Protein AF-A0A7K1NSV0-F1 (afdb_monomer_lite)

Sequence (264 aa):
MTYPEEATAIIIGASQGYTHSTIGTLLMSVGLSVYDPGDQSADGRSINKEKRLTAAIKKAPSEAKEKALRKLTVKLCNDFAEIERPEWLDELIDELRSAGLSLHADAGEFKQYEWSAPETRYTWRLGPLGADEIPVTSQAGQLEDLLTKHNLAVAANHYAQAFDNFKAGNLEASNSQLRTALEETLLKLTSRATGWKATNQGGDAIDVLNGKKYFQDGEHNYFLGLWKISHGQGAHPGLTNEAEAEFRFHAITAAIYFLVHRLT

Foldseek 3Di:
DAQFPVLVVLLLVLCLVDDLVVLCVLCVVLVLNVQFCHQADPVRHGDDSSRRSVRSLVPDDRVSNRSSSQVSLQVSCQVPVFAHHDPSVVVSQVSCVVVQKHKDWDWDWDDPDPPDDTGITTRIHMDGNVPDPPPLVVLLVVLLVLCVVLVLNVLSVLSVQLSVCLVVVVLLSNLVSLLVSLQSLLQVLLCVQPVDHDPSDSLVSLVSCVVVVLDDPPRSVLSNVLNVLSVPPHSDPPRDDSVSSVVNSVSSSVVSVVSSVSRD

Structure (mmCIF, N/CA/C/O backbone):
data_AF-A0A7K1NSV0-F1
#
_entry.id   AF-A0A7K1NSV0-F1
#
loop_
_atom_site.group_PDB
_atom_site.id
_atom_site.type_symbol
_atom_site.label_atom_id
_atom_site.label_alt_id
_atom_site.label_comp_id
_atom_site.label_asym_id
_atom_site.label_entity_id
_atom_site.label_seq_id
_atom_site.pdbx_PDB_ins_code
_atom_site.Cartn_x
_atom_site.Cartn_y
_atom_site.Cartn_z
_atom_site.occupancy
_atom_site.B_iso_or_equiv
_atom_site.auth_seq_id
_atom_site.auth_comp_id
_atom_site.auth_asym_id
_atom_site.auth_atom_id
_atom_site.pdbx_PDB_model_num
ATOM 1 N N . MET A 1 1 ? 20.366 4.722 -2.086 1.00 56.22 1 MET A N 1
ATOM 2 C CA . MET A 1 1 ? 19.762 3.426 -1.712 1.00 56.22 1 MET A CA 1
ATOM 3 C C . MET A 1 1 ? 20.291 2.430 -2.713 1.00 56.22 1 MET A C 1
ATOM 5 O O . MET A 1 1 ? 19.959 2.567 -3.885 1.00 56.22 1 MET A O 1
ATOM 9 N N . THR A 1 2 ? 21.146 1.514 -2.274 1.00 73.81 2 THR A N 1
ATOM 10 C CA . THR A 1 2 ? 21.844 0.593 -3.173 1.00 73.81 2 THR A CA 1
ATOM 11 C C . THR A 1 2 ? 20.889 -0.480 -3.680 1.00 73.81 2 THR A C 1
ATOM 13 O O . THR A 1 2 ? 20.095 -1.015 -2.912 1.00 73.81 2 THR A O 1
ATOM 16 N N . TYR A 1 3 ? 20.954 -0.783 -4.974 1.00 83.94 3 TYR A N 1
ATOM 17 C CA . TYR A 1 3 ? 20.175 -1.864 -5.573 1.00 83.94 3 TYR A CA 1
ATOM 18 C C . TYR A 1 3 ? 20.663 -3.232 -5.038 1.00 83.94 3 TYR A C 1
ATOM 20 O O . TYR A 1 3 ? 21.883 -3.430 -5.010 1.00 83.94 3 TYR A O 1
ATOM 28 N N . PRO A 1 4 ? 19.775 -4.156 -4.619 1.00 89.00 4 PRO A N 1
ATOM 29 C CA . PRO A 1 4 ? 20.183 -5.416 -3.995 1.00 89.00 4 PRO A CA 1
ATOM 30 C C . PRO A 1 4 ? 21.009 -6.308 -4.936 1.00 89.00 4 PRO A C 1
ATOM 32 O O . PRO A 1 4 ? 20.764 -6.372 -6.148 1.00 89.00 4 PRO A O 1
ATOM 35 N N . GLU A 1 5 ? 22.022 -6.985 -4.385 1.00 91.19 5 GLU A N 1
ATOM 36 C CA . GLU A 1 5 ? 22.913 -7.859 -5.163 1.00 91.19 5 GLU A CA 1
ATOM 37 C C . GLU A 1 5 ? 22.183 -9.105 -5.675 1.00 91.19 5 GLU A C 1
ATOM 39 O O . GLU A 1 5 ? 22.324 -9.437 -6.852 1.00 91.19 5 GLU A O 1
ATOM 44 N N . GLU A 1 6 ? 21.329 -9.717 -4.852 1.00 92.81 6 GLU A N 1
ATOM 45 C CA . GLU A 1 6 ? 20.518 -10.876 -5.249 1.00 92.81 6 GLU A CA 1
ATOM 46 C C . GLU A 1 6 ? 19.520 -10.512 -6.357 1.00 92.81 6 GLU A C 1
ATOM 48 O O . GLU A 1 6 ? 19.488 -11.154 -7.408 1.00 92.81 6 GLU A O 1
ATOM 53 N N . ALA A 1 7 ? 18.823 -9.375 -6.236 1.00 92.94 7 ALA A N 1
ATOM 54 C CA . ALA A 1 7 ? 17.988 -8.859 -7.325 1.00 92.94 7 ALA A CA 1
ATOM 55 C C . ALA A 1 7 ? 18.784 -8.636 -8.624 1.00 92.94 7 ALA A C 1
ATOM 57 O O . ALA A 1 7 ? 18.275 -8.863 -9.722 1.00 92.94 7 ALA A O 1
ATOM 58 N N . THR A 1 8 ? 20.052 -8.222 -8.526 1.00 94.50 8 THR A N 1
ATOM 59 C CA . THR A 1 8 ? 20.927 -8.076 -9.698 1.00 94.50 8 THR A CA 1
ATOM 60 C C . THR A 1 8 ? 21.205 -9.427 -10.364 1.00 94.50 8 THR A C 1
ATOM 62 O O . THR A 1 8 ? 21.192 -9.506 -11.595 1.00 94.50 8 THR A O 1
ATOM 65 N N . ALA A 1 9 ? 21.435 -10.485 -9.584 1.00 94.38 9 ALA A N 1
ATOM 66 C CA . ALA A 1 9 ? 21.637 -11.835 -10.105 1.00 94.38 9 ALA A CA 1
ATOM 67 C C . ALA A 1 9 ? 20.376 -12.362 -10.810 1.00 94.38 9 ALA A C 1
ATOM 69 O O . ALA A 1 9 ? 20.468 -12.827 -11.950 1.00 94.38 9 ALA A O 1
ATOM 70 N N . ILE A 1 10 ? 19.201 -12.184 -10.196 1.00 94.88 10 ILE A N 1
ATOM 71 C CA . ILE A 1 10 ? 17.902 -12.572 -10.771 1.00 94.88 10 ILE A CA 1
ATOM 72 C C . ILE A 1 10 ? 17.666 -11.863 -12.110 1.00 94.88 10 ILE A C 1
ATOM 74 O O . ILE A 1 10 ? 17.337 -12.497 -13.112 1.00 94.88 10 ILE A O 1
ATOM 78 N N . ILE A 1 11 ? 17.924 -10.554 -12.172 1.00 94.19 11 ILE A N 1
ATOM 79 C CA . ILE A 1 11 ? 17.810 -9.741 -13.393 1.00 94.19 11 ILE A CA 1
ATOM 80 C C . ILE A 1 11 ? 18.716 -10.258 -14.519 1.00 94.19 11 ILE A C 1
ATOM 82 O O . ILE A 1 11 ? 18.304 -10.330 -15.683 1.00 94.19 11 ILE A O 1
ATOM 86 N N . ILE A 1 12 ? 19.961 -10.617 -14.200 1.00 93.75 12 ILE A N 1
ATOM 87 C CA . ILE A 1 12 ? 20.915 -11.161 -15.177 1.00 93.75 12 ILE A CA 1
ATOM 88 C C . ILE A 1 12 ? 20.461 -12.547 -15.664 1.00 93.75 12 ILE A C 1
ATOM 90 O O . ILE A 1 12 ? 20.562 -12.831 -16.863 1.00 93.75 12 ILE A O 1
ATOM 94 N N . GLY A 1 13 ? 19.926 -13.379 -14.766 1.00 92.94 13 GLY A N 1
ATOM 95 C CA . GLY A 1 13 ? 19.343 -14.681 -15.089 1.00 92.94 13 GLY A CA 1
ATOM 96 C C . GLY A 1 13 ? 18.121 -14.564 -16.003 1.00 92.94 13 GLY A C 1
ATOM 97 O O . GLY A 1 13 ? 18.101 -15.151 -17.084 1.00 92.94 13 GLY A O 1
ATOM 98 N N . ALA A 1 14 ? 17.150 -13.723 -15.644 1.00 92.31 14 ALA A N 1
ATOM 99 C CA . ALA A 1 14 ? 15.947 -13.469 -16.441 1.00 92.31 14 ALA A CA 1
ATOM 100 C C . ALA A 1 14 ? 16.278 -12.902 -17.836 1.00 92.31 14 ALA A C 1
ATOM 102 O O . ALA A 1 14 ? 15.638 -13.238 -18.833 1.00 92.31 14 ALA A O 1
ATOM 103 N N . SER A 1 15 ? 17.356 -12.116 -17.949 1.00 90.19 15 SER A N 1
ATOM 104 C CA . SER A 1 15 ? 17.836 -11.582 -19.231 1.00 90.19 15 SER A CA 1
ATOM 105 C C . SER A 1 15 ? 18.325 -12.658 -20.214 1.00 90.19 15 SER A C 1
ATOM 107 O O . SER A 1 15 ? 18.536 -12.355 -21.393 1.00 90.19 15 SER A O 1
ATOM 109 N N . GLN A 1 16 ? 18.483 -13.919 -19.790 1.00 85.88 16 GLN A N 1
ATOM 110 C CA . GLN A 1 16 ? 18.764 -15.022 -20.713 1.00 85.88 16 GLN A CA 1
ATOM 111 C C . GLN A 1 16 ? 17.627 -15.273 -21.710 1.00 85.88 16 GLN A C 1
ATOM 113 O O . GLN A 1 16 ? 17.908 -15.834 -22.769 1.00 85.88 16 GLN A O 1
ATOM 118 N N . GLY A 1 17 ? 16.399 -14.813 -21.449 1.00 84.94 17 GLY A N 1
ATOM 119 C CA . GLY A 1 17 ? 15.299 -14.886 -22.416 1.00 84.94 17 GLY A CA 1
ATOM 120 C C . GLY A 1 17 ? 15.543 -14.084 -23.704 1.00 84.94 17 GLY A C 1
ATOM 121 O O . GLY A 1 17 ? 14.948 -14.371 -24.739 1.00 84.94 17 GLY A O 1
ATOM 122 N N . TYR A 1 18 ? 16.463 -13.113 -23.692 1.00 89.12 18 TYR A N 1
ATOM 123 C CA . TYR A 1 18 ? 16.792 -12.307 -24.869 1.00 89.12 18 TYR A CA 1
ATOM 124 C C . TYR A 1 18 ? 17.766 -12.995 -25.834 1.00 89.12 18 TYR A C 1
ATOM 126 O O . TYR A 1 18 ? 18.601 -13.824 -25.461 1.00 89.12 18 TYR A O 1
ATOM 134 N N . THR A 1 19 ? 17.736 -12.581 -27.102 1.00 87.31 19 THR A N 1
ATOM 135 C CA . THR A 1 19 ? 18.741 -12.988 -28.095 1.00 87.31 19 THR A CA 1
ATOM 136 C C . THR A 1 19 ? 20.048 -12.197 -27.934 1.00 87.31 19 THR A C 1
ATOM 138 O O . THR A 1 19 ? 20.069 -11.122 -27.335 1.00 87.31 19 THR A O 1
ATOM 141 N N . HIS A 1 20 ? 21.156 -12.697 -28.497 1.00 80.19 20 HIS A N 1
ATOM 142 C CA . HIS A 1 20 ? 22.456 -12.008 -28.449 1.00 80.19 20 HIS A CA 1
ATOM 143 C C . HIS A 1 20 ? 22.433 -10.608 -29.084 1.00 80.19 20 HIS A C 1
ATOM 145 O O . HIS A 1 20 ? 23.081 -9.696 -28.564 1.00 80.19 20 HIS A O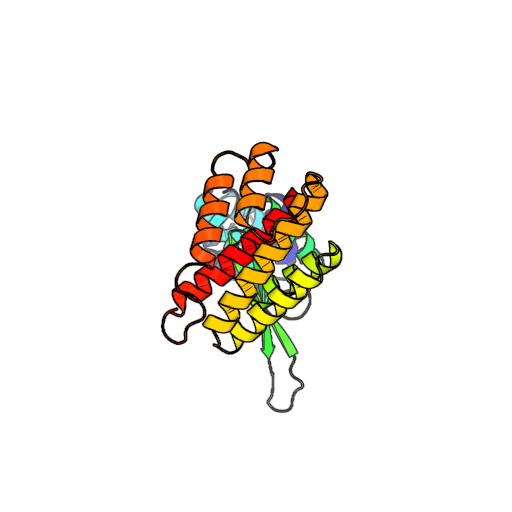 1
ATOM 151 N N . SER A 1 21 ? 21.681 -10.423 -30.173 1.00 79.75 21 SER A N 1
ATOM 152 C CA . SER A 1 21 ? 21.509 -9.115 -30.814 1.00 79.75 21 SER A CA 1
ATOM 153 C C . SER A 1 21 ? 20.673 -8.172 -29.944 1.00 79.75 21 SER A C 1
ATOM 155 O O . SER A 1 21 ? 21.003 -6.992 -29.833 1.00 79.75 21 SER A O 1
ATOM 157 N N . THR A 1 22 ? 19.663 -8.693 -29.238 1.00 88.44 22 THR A N 1
ATOM 158 C CA . THR A 1 22 ? 18.812 -7.902 -28.337 1.00 88.44 22 THR A CA 1
ATOM 159 C C . THR A 1 22 ? 19.565 -7.386 -27.106 1.00 88.44 22 THR A C 1
ATOM 161 O O . THR A 1 22 ? 19.247 -6.299 -26.632 1.00 88.44 22 THR A O 1
ATOM 164 N N . ILE A 1 23 ? 20.594 -8.090 -26.610 1.00 90.44 23 ILE A N 1
ATOM 165 C CA . ILE A 1 23 ? 21.380 -7.633 -25.443 1.00 90.44 23 ILE A CA 1
ATOM 166 C C . ILE A 1 23 ? 22.050 -6.275 -25.686 1.00 90.44 23 ILE A C 1
ATOM 168 O O . ILE A 1 23 ? 22.064 -5.438 -24.787 1.00 90.44 23 ILE A O 1
ATOM 172 N N . GLY A 1 24 ? 22.569 -6.018 -26.890 1.00 88.50 24 GLY A N 1
ATOM 173 C CA . GLY A 1 24 ? 23.173 -4.717 -27.203 1.00 88.50 24 GLY A CA 1
ATOM 174 C C . GLY A 1 24 ? 22.147 -3.582 -27.134 1.00 88.50 24 GLY A C 1
ATOM 175 O O . GLY A 1 24 ? 22.370 -2.566 -26.473 1.00 88.50 24 GLY A O 1
ATOM 176 N N . THR A 1 25 ? 20.977 -3.786 -27.744 1.00 90.81 25 THR A N 1
ATOM 177 C CA . THR A 1 25 ? 19.854 -2.837 -27.684 1.00 90.81 25 THR A CA 1
ATOM 178 C C . THR A 1 25 ? 19.344 -2.648 -26.256 1.00 90.81 25 THR A C 1
ATOM 180 O O . THR A 1 25 ? 19.039 -1.528 -25.848 1.00 90.81 25 THR A O 1
ATOM 183 N N . LEU A 1 26 ? 19.301 -3.726 -25.470 1.00 92.50 26 LEU A N 1
ATOM 184 C CA . LEU A 1 26 ? 18.915 -3.698 -24.066 1.00 92.50 26 LEU A CA 1
ATOM 185 C C . LEU A 1 26 ? 19.865 -2.809 -23.261 1.00 92.50 26 LEU A C 1
ATOM 187 O O . LEU A 1 26 ? 19.404 -1.856 -22.632 1.00 92.50 26 LEU A O 1
ATOM 191 N N . LEU A 1 27 ? 21.179 -3.050 -23.355 1.00 92.69 27 LEU A N 1
ATOM 192 C CA . LEU A 1 27 ? 22.206 -2.242 -22.692 1.00 92.69 27 LEU A CA 1
ATOM 193 C C . LEU A 1 27 ? 22.125 -0.772 -23.118 1.00 92.69 27 LEU A C 1
ATOM 195 O O . LEU A 1 27 ? 22.220 0.115 -22.272 1.00 92.69 27 LEU A O 1
ATOM 199 N N . MET A 1 28 ? 21.869 -0.494 -24.397 1.00 92.19 28 MET A N 1
ATOM 200 C CA . MET A 1 28 ? 21.652 0.871 -24.881 1.00 92.19 28 MET A CA 1
ATOM 201 C C . MET A 1 28 ? 20.429 1.533 -24.233 1.00 92.19 28 MET A C 1
ATOM 203 O O . MET A 1 28 ? 20.538 2.649 -23.727 1.00 92.19 28 MET A O 1
ATOM 207 N N . SER A 1 29 ? 19.286 0.843 -24.180 1.00 90.44 29 SER A N 1
ATOM 208 C CA . SER A 1 29 ? 18.037 1.383 -23.619 1.00 90.44 29 SER A CA 1
ATOM 209 C C . SER A 1 29 ? 18.140 1.732 -22.126 1.00 90.44 29 SER A C 1
ATOM 211 O O . SER A 1 29 ? 17.535 2.701 -21.649 1.00 90.44 29 SER A O 1
ATOM 213 N N . VAL A 1 30 ? 18.971 0.991 -21.386 1.00 92.38 30 VAL A N 1
ATOM 214 C CA . VAL A 1 30 ? 19.204 1.221 -19.954 1.00 92.38 30 VAL A CA 1
ATOM 215 C C . VAL A 1 30 ? 20.372 2.173 -19.672 1.00 92.38 30 VAL A C 1
ATOM 217 O O . VAL A 1 30 ? 20.574 2.549 -18.521 1.00 92.38 30 VAL A O 1
ATOM 220 N N . GLY A 1 31 ? 21.088 2.638 -20.704 1.00 91.81 31 GLY A N 1
ATOM 221 C CA . GLY A 1 31 ? 22.198 3.589 -20.576 1.00 91.81 31 GLY A CA 1
ATOM 222 C C . GLY A 1 31 ? 23.556 2.955 -20.256 1.00 91.81 31 GLY A C 1
ATOM 223 O O . GLY A 1 31 ? 24.438 3.637 -19.745 1.00 91.81 31 GLY A O 1
ATOM 224 N N . LEU A 1 32 ? 23.731 1.664 -20.547 1.00 93.81 32 LEU A N 1
ATOM 225 C CA . LEU A 1 32 ? 24.970 0.909 -20.338 1.00 93.81 32 LEU A CA 1
ATOM 226 C C . LEU A 1 32 ? 25.768 0.639 -21.623 1.00 93.81 32 LEU A C 1
ATOM 228 O O . LEU A 1 32 ? 26.767 -0.074 -21.565 1.00 93.81 32 LEU A O 1
ATOM 232 N N . SER A 1 33 ? 25.383 1.207 -22.771 1.00 91.38 33 SER A N 1
ATOM 233 C CA . SER A 1 33 ? 26.075 0.976 -24.055 1.00 91.38 33 SER A CA 1
ATOM 234 C C . SER A 1 33 ? 27.572 1.294 -24.009 1.00 91.38 33 SER A C 1
ATOM 236 O O . SER A 1 33 ? 28.365 0.571 -24.596 1.00 91.38 33 SER A O 1
ATOM 238 N N . VAL A 1 34 ? 27.977 2.333 -23.273 1.00 92.94 34 VAL A N 1
ATOM 239 C CA . VAL A 1 34 ? 29.388 2.749 -23.146 1.00 92.94 34 VAL A CA 1
ATOM 240 C C . VAL A 1 34 ? 30.235 1.743 -22.350 1.00 92.94 34 VAL A C 1
ATOM 242 O O . VAL A 1 34 ? 31.460 1.756 -22.434 1.00 92.94 34 VAL A O 1
ATOM 245 N N . TYR A 1 35 ? 29.586 0.872 -21.572 1.00 93.06 35 TYR A N 1
ATOM 246 C CA . TYR A 1 35 ? 30.227 -0.151 -20.740 1.00 93.06 35 TYR A CA 1
ATOM 247 C C . TYR A 1 35 ? 30.114 -1.559 -21.338 1.00 93.06 35 TYR A C 1
ATOM 249 O O . TYR A 1 35 ? 30.671 -2.509 -20.782 1.00 93.06 35 TYR A O 1
ATOM 257 N N . ASP A 1 36 ? 29.401 -1.698 -22.456 1.00 91.25 36 ASP A N 1
ATOM 258 C CA . ASP A 1 36 ? 29.205 -2.959 -23.155 1.00 91.25 36 ASP A CA 1
ATOM 259 C C . ASP A 1 36 ? 30.545 -3.481 -23.708 1.00 91.25 36 ASP A C 1
ATOM 261 O O . ASP A 1 36 ? 31.179 -2.801 -24.516 1.00 91.25 36 ASP A O 1
ATOM 265 N N . PRO A 1 37 ? 31.018 -4.673 -23.293 1.00 88.31 37 PRO A N 1
ATOM 266 C CA . PRO A 1 37 ? 32.253 -5.245 -23.825 1.00 88.31 37 PRO A CA 1
ATOM 267 C C . PRO A 1 37 ? 32.117 -5.759 -25.268 1.00 88.31 37 PRO A C 1
ATOM 269 O O . PRO A 1 37 ? 33.120 -6.187 -25.831 1.00 88.31 37 PRO A O 1
ATOM 272 N N . GLY A 1 38 ? 30.911 -5.749 -25.846 1.00 86.62 38 GLY A N 1
ATOM 273 C CA . GLY A 1 38 ? 30.623 -6.358 -27.140 1.00 86.62 38 GLY A CA 1
ATOM 274 C C . GLY A 1 38 ? 30.326 -7.855 -27.037 1.00 86.62 38 GLY A C 1
ATOM 275 O O . GLY A 1 38 ? 30.231 -8.435 -25.952 1.00 86.62 38 GLY A O 1
ATOM 276 N N . ASP A 1 39 ? 30.130 -8.489 -28.189 1.00 83.38 39 ASP A N 1
ATOM 277 C CA . ASP A 1 39 ? 29.836 -9.920 -28.321 1.00 83.38 39 ASP A CA 1
ATOM 278 C C . ASP A 1 39 ? 31.093 -10.792 -28.492 1.00 83.38 39 ASP A C 1
ATOM 280 O O . ASP A 1 39 ? 30.989 -12.022 -28.474 1.00 83.38 39 ASP A O 1
ATOM 284 N N . GLN A 1 40 ? 32.275 -10.175 -28.589 1.00 84.00 40 GLN A N 1
ATOM 285 C CA . GLN A 1 40 ? 33.574 -10.838 -28.703 1.00 84.00 40 GLN A CA 1
ATOM 286 C C . GLN A 1 40 ? 34.568 -10.322 -27.654 1.00 84.00 40 GLN A C 1
ATOM 288 O O . GLN A 1 40 ? 34.583 -9.144 -27.305 1.00 84.00 40 GLN A O 1
ATOM 293 N N . SER A 1 41 ? 35.414 -11.215 -27.141 1.00 78.62 41 SER A N 1
ATOM 294 C CA . SER A 1 41 ? 36.536 -10.869 -26.268 1.00 78.62 41 SER A CA 1
ATOM 295 C C . SER A 1 41 ? 37.707 -10.286 -27.064 1.00 78.62 41 SER A C 1
ATOM 297 O O . SER A 1 41 ? 37.753 -10.389 -28.287 1.00 78.62 41 SER A O 1
ATOM 299 N N . ALA A 1 42 ? 38.705 -9.742 -26.358 1.00 75.38 42 ALA A N 1
ATOM 300 C CA . ALA A 1 42 ? 39.955 -9.270 -26.968 1.00 75.38 42 ALA A CA 1
ATOM 301 C C . ALA A 1 42 ? 40.689 -10.361 -27.781 1.00 75.38 42 ALA A C 1
ATOM 303 O O . ALA A 1 42 ? 41.394 -10.043 -28.732 1.00 75.38 42 ALA A O 1
ATOM 304 N N . ASP A 1 43 ? 40.462 -11.637 -27.449 1.00 80.00 43 ASP A N 1
ATOM 305 C CA . ASP A 1 43 ? 41.021 -12.804 -28.145 1.00 80.00 43 ASP A CA 1
ATOM 306 C C . ASP A 1 43 ? 40.102 -13.338 -29.268 1.00 80.00 43 ASP A C 1
ATOM 308 O O . ASP A 1 43 ? 40.303 -14.448 -29.761 1.00 80.00 43 ASP A O 1
ATOM 312 N N . GLY A 1 44 ? 39.037 -12.610 -29.626 1.00 78.00 44 GLY A N 1
ATOM 313 C CA . GLY A 1 44 ? 38.079 -12.990 -30.673 1.00 78.00 44 GLY A CA 1
ATOM 314 C C . GLY A 1 44 ? 37.093 -14.102 -30.287 1.00 78.00 44 GLY A C 1
ATOM 315 O O . GLY A 1 44 ? 36.398 -14.637 -31.149 1.00 78.00 44 GLY A O 1
ATOM 316 N N . ARG A 1 45 ? 37.008 -14.485 -29.003 1.00 83.94 45 ARG A N 1
ATOM 317 C CA . ARG A 1 45 ? 36.060 -15.514 -28.534 1.00 83.94 45 ARG A CA 1
ATOM 318 C C . ARG A 1 45 ? 34.702 -14.896 -28.224 1.00 83.94 45 ARG A C 1
ATOM 320 O O . ARG A 1 45 ? 34.642 -13.845 -27.595 1.00 83.94 45 ARG A O 1
ATOM 327 N N . SER A 1 46 ? 33.614 -15.574 -28.586 1.00 83.81 46 SER A N 1
ATOM 328 C CA . SER A 1 46 ? 32.264 -15.092 -28.272 1.00 83.81 46 SER A CA 1
ATOM 329 C C . SER A 1 46 ? 32.027 -15.005 -26.757 1.00 83.81 46 SER A C 1
ATOM 331 O O . SER A 1 46 ? 32.339 -15.935 -26.008 1.00 83.81 46 SER A O 1
ATOM 333 N N . ILE A 1 47 ? 31.472 -13.879 -26.305 1.00 86.25 47 ILE A N 1
ATOM 334 C CA . ILE A 1 47 ? 31.062 -13.655 -24.917 1.00 86.25 47 ILE A CA 1
ATOM 335 C C . ILE A 1 47 ? 29.586 -14.038 -24.783 1.00 86.25 47 ILE A C 1
ATOM 337 O O . ILE A 1 47 ? 28.730 -13.549 -25.522 1.00 86.25 47 ILE A O 1
ATOM 341 N N . ASN A 1 48 ? 29.264 -14.903 -23.815 1.00 89.19 48 ASN A N 1
ATOM 342 C CA . ASN A 1 48 ? 27.870 -15.254 -23.545 1.00 89.19 48 ASN A CA 1
ATOM 343 C C . ASN A 1 48 ? 27.086 -14.049 -22.974 1.00 89.19 48 ASN A C 1
ATOM 345 O O . ASN A 1 48 ? 27.659 -13.110 -22.414 1.00 89.19 48 ASN A O 1
ATOM 349 N N . LYS A 1 49 ? 25.756 -14.073 -23.111 1.00 89.62 49 LYS A N 1
ATOM 350 C CA . LYS A 1 49 ? 24.875 -12.961 -22.706 1.00 89.62 49 LYS A CA 1
ATOM 351 C C . LYS A 1 49 ? 25.065 -12.555 -21.243 1.00 89.62 49 LYS A C 1
ATOM 353 O O . LYS A 1 49 ? 25.154 -11.369 -20.939 1.00 89.62 49 LYS A O 1
ATOM 358 N N . GLU A 1 50 ? 25.189 -13.547 -20.363 1.00 90.38 50 GLU A N 1
ATOM 359 C CA . GLU A 1 50 ? 25.371 -13.358 -18.920 1.00 90.38 50 GLU A CA 1
ATOM 360 C C . GLU A 1 50 ? 26.648 -12.577 -18.597 1.00 90.38 50 GLU A C 1
ATOM 362 O O . GLU A 1 50 ? 26.614 -11.573 -17.883 1.00 90.38 50 GLU A O 1
ATOM 367 N N . LYS A 1 51 ? 27.779 -12.997 -19.177 1.00 90.19 51 LYS A N 1
ATOM 368 C CA . LYS A 1 51 ? 29.081 -12.355 -18.985 1.00 90.19 51 LYS A CA 1
ATOM 369 C C . LYS A 1 51 ? 29.087 -10.948 -19.560 1.00 90.19 51 LYS A C 1
ATOM 371 O O . LYS A 1 51 ? 29.672 -10.061 -18.944 1.00 90.19 51 LYS A O 1
ATOM 376 N N . ARG A 1 52 ? 28.425 -10.729 -20.700 1.00 91.38 52 ARG A N 1
ATOM 377 C CA . ARG A 1 52 ? 28.300 -9.405 -21.326 1.00 91.38 52 ARG A CA 1
ATOM 378 C C . ARG A 1 52 ? 27.541 -8.427 -20.421 1.00 91.38 52 ARG A C 1
ATOM 380 O O . ARG A 1 52 ? 28.068 -7.359 -20.118 1.00 91.38 52 ARG A O 1
ATOM 387 N N . LEU A 1 53 ? 26.365 -8.823 -19.925 1.00 92.12 53 LEU A N 1
ATOM 388 C CA . LEU A 1 53 ? 25.563 -8.039 -18.973 1.00 92.12 53 LEU A CA 1
ATOM 389 C C . LEU A 1 53 ? 26.309 -7.793 -17.660 1.00 92.12 53 LEU A C 1
ATOM 391 O O . LEU A 1 53 ? 26.430 -6.651 -17.222 1.00 92.12 53 LEU A O 1
ATOM 395 N N . THR A 1 54 ? 26.875 -8.848 -17.072 1.00 93.75 54 THR A N 1
ATOM 396 C CA . THR A 1 54 ? 27.653 -8.763 -15.829 1.00 93.75 54 THR A CA 1
ATOM 397 C C . THR A 1 54 ? 28.821 -7.792 -15.968 1.00 93.75 54 THR A C 1
ATOM 399 O O . THR A 1 54 ? 29.045 -6.960 -15.091 1.00 93.75 54 THR A O 1
ATOM 402 N N . ALA A 1 55 ? 29.568 -7.867 -17.072 1.00 93.00 55 ALA A N 1
ATOM 403 C CA . ALA A 1 55 ? 30.698 -6.982 -17.320 1.00 93.00 55 ALA A CA 1
ATOM 404 C C . ALA A 1 55 ? 30.259 -5.521 -17.489 1.00 93.00 55 ALA A C 1
ATOM 406 O O . ALA A 1 55 ? 30.896 -4.641 -16.910 1.00 93.00 55 ALA A O 1
ATOM 407 N N . ALA A 1 56 ? 29.172 -5.263 -18.222 1.00 93.69 56 ALA A N 1
ATOM 408 C CA . ALA A 1 56 ? 28.640 -3.913 -18.397 1.00 93.69 56 ALA A CA 1
ATOM 409 C C . ALA A 1 56 ? 28.169 -3.304 -17.064 1.00 93.69 56 ALA A C 1
ATOM 411 O O . ALA A 1 56 ? 28.534 -2.177 -16.736 1.00 93.69 56 ALA A O 1
ATOM 412 N N . ILE A 1 57 ? 27.437 -4.075 -16.251 1.00 93.88 57 ILE A N 1
ATOM 413 C CA . ILE A 1 57 ? 26.951 -3.654 -14.927 1.00 93.88 57 ILE A CA 1
ATOM 414 C C . ILE A 1 57 ? 28.118 -3.409 -13.958 1.00 93.88 57 ILE A C 1
ATOM 416 O O . ILE A 1 57 ? 28.099 -2.429 -13.217 1.00 93.88 57 ILE A O 1
ATOM 420 N N . LYS A 1 58 ? 29.146 -4.271 -13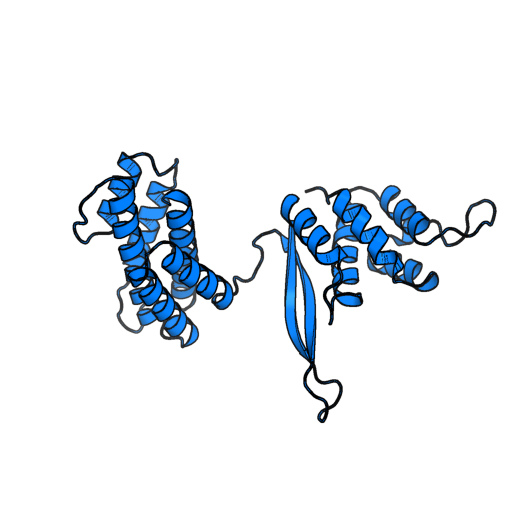.962 1.00 93.75 58 LYS A N 1
ATOM 421 C CA . LYS A 1 58 ? 30.324 -4.129 -13.084 1.00 93.75 58 LYS A CA 1
ATOM 422 C C . LYS A 1 58 ? 31.212 -2.940 -13.449 1.00 93.75 58 LYS A C 1
ATOM 424 O O . LYS A 1 58 ? 31.810 -2.351 -12.556 1.00 93.75 58 LYS A O 1
ATOM 429 N N . LYS A 1 59 ? 31.332 -2.608 -14.738 1.00 94.50 59 LYS A N 1
ATOM 430 C CA . LYS A 1 59 ? 32.138 -1.470 -15.214 1.00 94.50 59 LYS A CA 1
ATOM 431 C C . LYS A 1 59 ? 31.451 -0.118 -15.004 1.00 94.50 59 LYS A C 1
ATOM 433 O O . LYS A 1 59 ? 32.134 0.903 -14.997 1.00 94.50 59 LYS A O 1
ATOM 438 N N . ALA A 1 60 ? 30.127 -0.102 -14.870 1.00 93.69 60 ALA A N 1
ATOM 439 C CA . ALA A 1 60 ? 29.369 1.127 -14.699 1.00 93.69 60 ALA A CA 1
ATOM 440 C C . ALA A 1 60 ? 29.614 1.768 -13.315 1.00 93.69 60 ALA A C 1
ATOM 442 O O . ALA A 1 60 ? 29.679 1.058 -12.309 1.00 93.69 60 ALA A O 1
ATOM 443 N N . PRO A 1 61 ? 29.707 3.109 -13.228 1.00 94.12 61 PRO A N 1
ATOM 444 C CA . PRO A 1 61 ? 29.762 3.815 -11.951 1.00 94.12 61 PRO A CA 1
ATOM 445 C C . PRO A 1 61 ? 28.454 3.625 -11.174 1.00 94.12 61 PRO A C 1
ATOM 447 O O . PRO A 1 61 ? 27.404 3.400 -11.775 1.00 94.12 61 PRO A O 1
ATOM 450 N N . SER A 1 62 ? 28.504 3.757 -9.843 1.00 89.06 62 SER A N 1
ATOM 451 C CA . SER A 1 62 ? 27.388 3.408 -8.943 1.00 89.06 62 SER A CA 1
ATOM 452 C C . SER A 1 62 ? 26.041 4.014 -9.357 1.00 89.06 62 SER A C 1
ATOM 454 O O . SER A 1 62 ? 25.044 3.302 -9.419 1.00 89.06 62 SER A O 1
ATOM 456 N N . GLU A 1 63 ? 26.007 5.303 -9.701 1.00 88.31 63 GLU A N 1
ATOM 457 C CA . GLU A 1 63 ? 24.771 5.988 -10.103 1.00 88.31 63 GLU A CA 1
ATOM 458 C C . GLU A 1 63 ? 24.203 5.441 -11.425 1.00 88.31 63 GLU A C 1
ATOM 460 O O . GLU A 1 63 ? 23.010 5.147 -11.534 1.00 88.31 63 GLU A O 1
ATOM 465 N N . ALA A 1 64 ? 25.064 5.244 -12.430 1.00 88.31 64 ALA A N 1
ATOM 466 C CA . ALA A 1 64 ? 24.660 4.674 -13.713 1.00 88.31 64 ALA A CA 1
ATOM 467 C C . ALA A 1 64 ? 24.210 3.216 -13.558 1.00 88.31 64 ALA A C 1
ATOM 469 O O . ALA A 1 64 ? 23.215 2.815 -14.162 1.00 88.31 64 ALA A O 1
ATOM 470 N N . LYS A 1 65 ? 24.902 2.447 -12.709 1.00 91.88 65 LYS A N 1
ATOM 471 C CA . LYS A 1 65 ? 24.557 1.069 -12.354 1.00 91.88 65 LYS A CA 1
ATOM 472 C C . LYS A 1 65 ? 23.162 0.997 -11.733 1.00 91.88 65 LYS A C 1
ATOM 474 O O . LYS A 1 65 ? 22.328 0.241 -12.223 1.00 91.88 65 LYS A O 1
ATOM 479 N N . GLU A 1 66 ? 22.876 1.796 -10.706 1.00 88.50 66 GLU A N 1
ATOM 480 C CA . GLU A 1 66 ? 21.560 1.804 -10.049 1.00 88.50 66 GLU A CA 1
ATOM 481 C C . GLU A 1 66 ? 20.436 2.185 -11.017 1.00 88.50 66 GLU A C 1
ATOM 483 O O . GLU A 1 66 ? 19.405 1.510 -11.086 1.00 88.50 66 GLU A O 1
ATOM 488 N N . LYS A 1 67 ? 20.637 3.246 -11.807 1.00 89.19 67 LYS A N 1
ATOM 489 C CA . LYS A 1 67 ? 19.657 3.694 -12.802 1.00 89.19 67 LYS A CA 1
ATOM 490 C C . LYS A 1 67 ? 19.397 2.623 -13.861 1.00 89.19 67 LYS A C 1
ATOM 492 O O . LYS A 1 67 ? 18.246 2.413 -14.249 1.00 89.19 67 LYS A O 1
ATOM 497 N N . ALA A 1 68 ? 20.448 1.949 -14.320 1.00 92.44 68 ALA A N 1
ATOM 498 C CA . ALA A 1 68 ? 20.337 0.887 -15.305 1.00 92.44 68 ALA A CA 1
ATOM 499 C C . ALA A 1 68 ? 19.598 -0.334 -14.751 1.00 92.44 68 ALA A C 1
ATOM 501 O O . ALA A 1 68 ? 18.702 -0.834 -15.423 1.00 92.44 68 ALA A O 1
ATOM 502 N N . LEU A 1 69 ? 19.909 -0.769 -13.525 1.00 94.44 69 LEU A N 1
ATOM 503 C CA . LEU A 1 69 ? 19.240 -1.906 -12.885 1.00 94.44 69 LE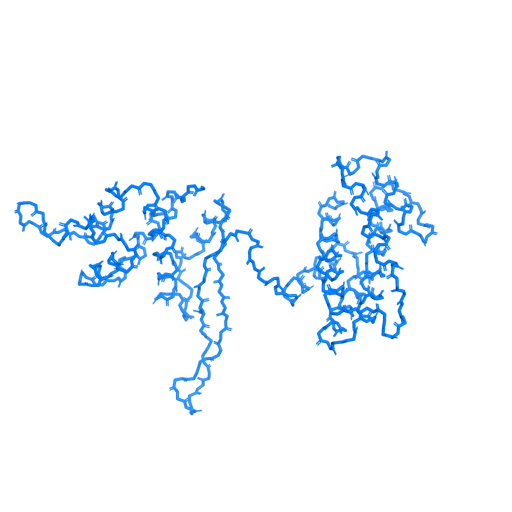U A CA 1
ATOM 504 C C . LEU A 1 69 ? 17.740 -1.658 -12.732 1.00 94.44 69 LEU A C 1
ATOM 506 O O . LEU A 1 69 ? 16.946 -2.501 -13.139 1.00 94.44 69 LEU A O 1
ATOM 510 N N . ARG A 1 70 ? 17.330 -0.468 -12.274 1.00 92.44 70 ARG A N 1
ATOM 511 C CA . ARG A 1 70 ? 15.908 -0.085 -12.183 1.00 92.44 70 ARG A CA 1
ATOM 512 C C . ARG A 1 70 ? 15.192 -0.176 -13.531 1.00 92.44 70 ARG A C 1
ATOM 514 O O . ARG A 1 70 ? 14.125 -0.775 -13.624 1.00 92.44 70 ARG A O 1
ATOM 521 N N . LYS A 1 71 ? 15.791 0.381 -14.588 1.00 92.69 71 LYS A N 1
ATOM 522 C CA . LYS A 1 71 ? 15.227 0.307 -15.945 1.00 92.69 71 LYS A CA 1
ATOM 523 C C . LYS A 1 71 ? 15.165 -1.127 -16.465 1.00 92.69 71 LYS A C 1
ATOM 525 O O . LYS A 1 71 ? 14.180 -1.505 -17.088 1.00 92.69 71 LYS A O 1
ATOM 530 N N . LEU A 1 72 ? 16.207 -1.912 -16.203 1.00 94.38 72 LEU A N 1
ATOM 531 C CA . LEU A 1 72 ? 16.301 -3.301 -16.634 1.00 94.38 72 LEU A CA 1
ATOM 532 C C . LEU A 1 72 ? 15.239 -4.169 -15.951 1.00 94.38 72 LEU A C 1
ATOM 534 O O . LEU A 1 72 ? 14.606 -4.974 -16.618 1.00 94.38 72 LEU A O 1
ATOM 538 N N . THR A 1 73 ? 14.986 -3.927 -14.664 1.00 95.19 73 THR A N 1
ATOM 539 C CA . THR A 1 73 ? 13.908 -4.557 -13.878 1.00 95.19 73 THR A CA 1
ATOM 540 C C . THR A 1 73 ? 12.559 -4.372 -14.556 1.00 95.19 73 THR A C 1
ATOM 542 O O . THR A 1 73 ? 11.891 -5.339 -14.905 1.00 95.19 73 THR A O 1
ATOM 545 N N . VAL A 1 74 ? 12.187 -3.109 -14.791 1.00 94.50 74 VAL A N 1
ATOM 546 C CA . VAL A 1 74 ? 10.904 -2.738 -15.394 1.00 94.50 74 VAL A CA 1
ATOM 547 C C . VAL A 1 74 ? 10.785 -3.327 -16.792 1.00 94.50 74 VAL A C 1
ATOM 549 O O . VAL A 1 74 ? 9.745 -3.872 -17.146 1.00 94.50 74 VAL A O 1
ATOM 552 N N . LYS A 1 75 ? 11.858 -3.255 -17.584 1.00 94.38 75 LYS A N 1
ATOM 553 C CA . LYS A 1 75 ? 11.865 -3.810 -18.933 1.00 94.38 75 LYS A CA 1
ATOM 554 C C . LYS A 1 75 ? 11.703 -5.331 -18.936 1.00 94.38 75 LYS A C 1
ATOM 556 O O . LYS A 1 75 ? 10.913 -5.838 -19.712 1.00 94.38 75 LYS A O 1
ATOM 561 N N . LEU A 1 76 ? 12.406 -6.055 -18.068 1.00 94.94 76 LEU A N 1
ATOM 562 C CA . LEU A 1 76 ? 12.267 -7.509 -17.955 1.00 94.94 76 LEU A CA 1
ATOM 563 C C . LEU A 1 76 ? 10.852 -7.925 -17.568 1.00 94.94 76 LEU A C 1
ATOM 565 O O . LEU A 1 76 ? 10.307 -8.840 -18.173 1.00 94.94 76 LEU A O 1
ATOM 569 N N . CYS A 1 77 ? 10.251 -7.245 -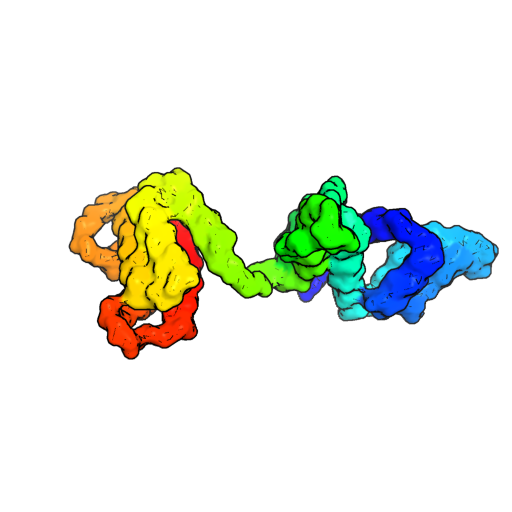16.593 1.00 94.81 77 CYS A N 1
ATOM 570 C CA . CYS A 1 77 ? 8.898 -7.571 -16.156 1.00 94.81 77 CYS A CA 1
ATOM 571 C C . CYS A 1 77 ? 7.871 -7.270 -17.256 1.00 94.81 77 CYS A C 1
ATOM 573 O O . CYS A 1 77 ? 6.993 -8.084 -17.502 1.00 94.81 77 CYS A O 1
ATOM 575 N N . ASN A 1 78 ? 8.015 -6.161 -17.984 1.00 94.19 78 ASN A N 1
ATOM 576 C CA . ASN A 1 78 ? 7.132 -5.865 -19.116 1.00 94.19 78 ASN A CA 1
ATOM 577 C C . ASN A 1 78 ? 7.351 -6.788 -20.323 1.00 94.19 78 ASN A C 1
ATOM 579 O O . ASN A 1 78 ? 6.405 -7.045 -21.050 1.00 94.19 78 ASN A O 1
ATOM 583 N N . ASP A 1 79 ? 8.563 -7.298 -20.546 1.00 93.25 79 ASP A N 1
ATOM 584 C CA . ASP A 1 79 ? 8.842 -8.170 -21.693 1.00 93.25 79 ASP A CA 1
ATOM 585 C C . ASP A 1 79 ? 8.500 -9.651 -21.403 1.00 93.25 79 ASP A C 1
ATOM 587 O O . ASP A 1 79 ? 8.176 -10.392 -22.329 1.00 93.25 79 ASP A O 1
ATOM 591 N N . PHE A 1 80 ? 8.575 -10.103 -20.142 1.00 94.19 80 PHE A N 1
ATOM 592 C CA . PHE A 1 80 ? 8.423 -11.523 -19.775 1.00 94.19 80 PHE A CA 1
ATOM 593 C C . PHE A 1 80 ? 7.300 -11.825 -18.778 1.00 94.19 80 PHE A C 1
ATOM 595 O O . PHE A 1 80 ? 6.944 -12.990 -18.637 1.00 94.19 80 PHE A O 1
ATOM 602 N N . ALA A 1 81 ? 6.757 -10.819 -18.091 1.00 93.56 81 ALA A N 1
ATOM 603 C CA . ALA A 1 81 ? 5.687 -10.972 -17.103 1.00 93.56 81 ALA A CA 1
ATOM 604 C C . ALA A 1 81 ? 4.406 -10.196 -17.477 1.00 93.56 81 ALA A C 1
ATOM 606 O O . ALA A 1 81 ? 3.593 -9.881 -16.609 1.00 93.56 81 ALA A O 1
ATOM 607 N N . GLU A 1 82 ? 4.229 -9.852 -18.760 1.00 93.12 82 GLU A N 1
ATOM 608 C CA . GLU A 1 82 ? 3.046 -9.129 -19.262 1.00 93.12 82 GLU A CA 1
ATOM 609 C C . GLU A 1 82 ? 1.771 -9.977 -19.173 1.00 93.12 82 GLU A C 1
ATOM 611 O O . GLU A 1 82 ? 0.702 -9.445 -18.901 1.00 93.12 82 GLU A O 1
ATOM 616 N N . ILE A 1 83 ? 1.868 -11.287 -19.407 1.00 89.19 83 ILE A N 1
ATOM 617 C CA . ILE A 1 83 ? 0.704 -12.185 -19.517 1.00 89.19 83 ILE A CA 1
ATOM 618 C C . ILE A 1 83 ? 0.747 -13.261 -18.434 1.00 89.19 83 ILE A C 1
ATOM 620 O O . ILE A 1 83 ? -0.231 -13.489 -17.728 1.00 89.19 83 ILE A O 1
ATOM 624 N N . GLU A 1 84 ? 1.895 -13.917 -18.293 1.00 89.50 84 GLU A N 1
ATOM 625 C CA . GLU A 1 84 ? 2.117 -14.990 -17.330 1.00 89.50 84 GLU A CA 1
ATOM 626 C C . GLU A 1 84 ? 3.131 -14.543 -16.281 1.00 89.50 84 GLU A C 1
ATOM 628 O O . GLU A 1 84 ? 4.014 -13.746 -16.577 1.00 89.50 84 GLU A O 1
ATOM 633 N N . ARG A 1 85 ? 3.007 -15.049 -15.053 1.00 89.75 85 ARG A N 1
ATOM 634 C CA . ARG A 1 85 ? 3.911 -14.731 -13.945 1.00 89.75 85 ARG A CA 1
ATOM 635 C C . ARG A 1 85 ? 5.089 -15.719 -13.932 1.00 89.75 85 ARG A C 1
ATOM 637 O O . ARG A 1 85 ? 4.868 -16.877 -13.586 1.00 89.75 85 ARG A O 1
ATOM 644 N N . PRO A 1 86 ? 6.325 -15.308 -14.277 1.00 93.12 86 PRO A N 1
ATOM 645 C CA . PRO A 1 86 ? 7.477 -16.207 -14.272 1.00 93.12 86 PRO A CA 1
ATOM 646 C C . PRO A 1 86 ? 7.911 -16.571 -12.849 1.00 93.12 86 PRO A C 1
ATOM 648 O O . PRO A 1 86 ? 7.797 -15.748 -11.943 1.00 93.12 86 PRO A O 1
ATOM 651 N N . GLU A 1 87 ? 8.509 -17.752 -12.669 1.00 91.56 87 GLU A N 1
ATOM 652 C CA . GLU A 1 87 ? 8.958 -18.244 -11.352 1.00 91.56 87 GLU A CA 1
ATOM 653 C C . GLU A 1 87 ? 9.940 -17.292 -10.645 1.00 91.56 87 GLU A C 1
ATOM 655 O O . GLU A 1 87 ? 9.881 -17.126 -9.431 1.00 91.56 87 GLU A O 1
ATOM 660 N N . TRP A 1 88 ? 10.809 -16.608 -11.399 1.00 93.69 88 TRP A N 1
ATOM 661 C CA . TRP A 1 88 ? 11.800 -15.677 -10.840 1.00 93.69 88 TRP A CA 1
ATOM 662 C C . TRP A 1 88 ? 11.195 -14.371 -10.301 1.00 93.69 88 TRP A C 1
ATOM 664 O O . TRP A 1 88 ? 11.881 -13.613 -9.613 1.00 93.69 88 TRP A O 1
ATOM 674 N N . LEU A 1 89 ? 9.941 -14.058 -10.644 1.00 92.56 89 LEU A N 1
ATOM 675 C CA . LEU A 1 89 ? 9.345 -12.760 -10.336 1.00 92.56 89 LEU A CA 1
ATOM 676 C C . LEU A 1 89 ? 9.059 -12.591 -8.844 1.00 92.56 89 LEU A C 1
ATOM 678 O O . LEU A 1 89 ? 9.230 -11.493 -8.319 1.00 92.56 89 LEU A O 1
ATOM 682 N N . ASP A 1 90 ? 8.649 -13.659 -8.164 1.00 87.81 90 ASP A N 1
ATOM 683 C CA . ASP A 1 90 ? 8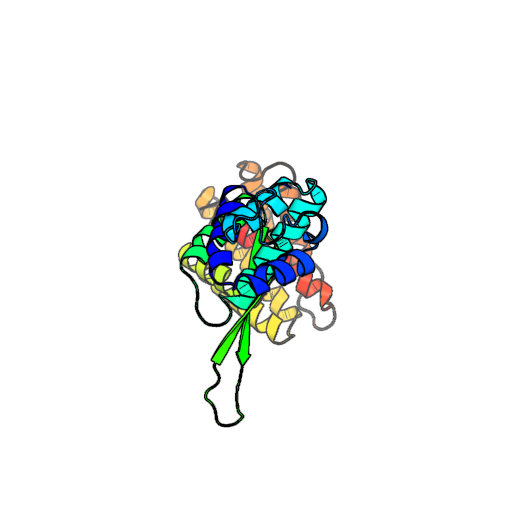.325 -13.610 -6.734 1.00 87.81 90 ASP A CA 1
ATOM 684 C C . ASP A 1 90 ? 9.570 -13.322 -5.895 1.00 87.81 90 ASP A C 1
ATOM 686 O O . ASP A 1 90 ? 9.564 -12.412 -5.066 1.00 87.81 90 ASP A O 1
ATOM 690 N N . GLU A 1 91 ? 10.668 -14.012 -6.200 1.00 88.94 91 GLU A N 1
ATOM 691 C CA . GLU A 1 91 ? 11.965 -13.784 -5.564 1.00 88.94 91 GLU A CA 1
ATOM 692 C C . GLU A 1 91 ? 12.468 -12.356 -5.829 1.00 88.94 91 GLU A C 1
ATOM 694 O O . GLU A 1 91 ? 12.906 -11.660 -4.912 1.00 88.94 91 GLU A O 1
ATOM 699 N N . LEU A 1 92 ? 12.318 -11.855 -7.063 1.00 92.50 92 LEU A N 1
ATOM 700 C CA . LEU A 1 92 ? 12.678 -10.475 -7.388 1.00 92.50 92 LEU A CA 1
ATOM 701 C C . LEU A 1 92 ? 11.854 -9.456 -6.587 1.00 92.50 92 LEU A C 1
ATOM 703 O O . LEU A 1 92 ? 12.403 -8.455 -6.130 1.00 92.50 92 LEU A O 1
ATOM 707 N N . ILE A 1 93 ? 10.547 -9.676 -6.430 1.00 87.94 93 ILE A N 1
ATOM 708 C CA . ILE A 1 93 ? 9.668 -8.783 -5.663 1.00 87.94 93 ILE A CA 1
ATOM 709 C C . ILE A 1 93 ? 10.113 -8.715 -4.199 1.00 87.94 93 ILE A C 1
ATOM 711 O O . ILE A 1 93 ? 10.184 -7.616 -3.639 1.00 87.94 93 ILE A O 1
ATOM 715 N N . ASP A 1 94 ? 10.421 -9.857 -3.589 1.00 82.62 94 ASP A N 1
ATOM 716 C CA . ASP A 1 94 ? 10.841 -9.918 -2.190 1.00 82.62 94 ASP A CA 1
ATOM 717 C C . ASP A 1 94 ? 12.203 -9.239 -1.976 1.00 82.62 94 ASP A C 1
ATOM 719 O O . ASP A 1 94 ? 12.351 -8.426 -1.055 1.00 82.62 94 ASP A O 1
ATOM 723 N N . GLU A 1 95 ? 13.157 -9.457 -2.883 1.00 88.12 95 GLU A N 1
ATOM 724 C CA . GLU A 1 95 ? 14.457 -8.780 -2.850 1.00 88.12 95 GLU A CA 1
ATOM 725 C C . GLU A 1 95 ? 14.336 -7.263 -3.049 1.00 88.12 95 GLU A C 1
ATOM 727 O O . GLU A 1 95 ? 15.014 -6.474 -2.389 1.00 88.12 95 GLU A O 1
ATOM 732 N N . LEU A 1 96 ? 13.437 -6.804 -3.922 1.00 86.94 96 LEU A N 1
ATOM 733 C CA . LEU A 1 96 ? 13.198 -5.370 -4.097 1.00 86.94 96 LEU A CA 1
ATOM 734 C C . LEU A 1 96 ? 12.568 -4.744 -2.856 1.00 86.94 96 LEU A C 1
ATOM 736 O O . LEU A 1 96 ? 12.967 -3.645 -2.452 1.00 86.94 96 LEU A O 1
ATOM 740 N N . ARG A 1 97 ? 11.635 -5.456 -2.218 1.00 80.94 97 ARG A N 1
ATOM 741 C CA . ARG A 1 97 ? 10.980 -5.007 -0.988 1.00 80.94 97 ARG A CA 1
ATOM 742 C C . ARG A 1 97 ? 11.976 -4.859 0.157 1.00 80.94 97 ARG A C 1
ATOM 744 O O . ARG A 1 97 ? 11.903 -3.864 0.880 1.00 80.94 97 ARG A O 1
ATOM 751 N N . SER A 1 98 ? 12.925 -5.789 0.293 1.00 77.19 98 SER A N 1
ATOM 752 C CA . SER A 1 98 ? 13.979 -5.723 1.318 1.00 77.19 98 SER A CA 1
ATOM 753 C C . SER A 1 98 ? 14.856 -4.465 1.175 1.00 77.19 98 SER A C 1
ATOM 755 O O . SER A 1 98 ? 15.319 -3.909 2.173 1.00 77.19 98 SER A O 1
ATOM 757 N N . ALA A 1 99 ? 14.994 -3.944 -0.050 1.00 78.94 99 ALA A N 1
ATOM 758 C CA . ALA A 1 99 ? 15.704 -2.704 -0.364 1.00 78.94 99 ALA A CA 1
ATOM 759 C C . ALA A 1 99 ? 14.814 -1.444 -0.412 1.00 78.94 99 ALA A C 1
ATOM 761 O O . ALA A 1 99 ? 15.264 -0.389 -0.871 1.00 78.94 99 ALA A O 1
ATOM 762 N N . GLY A 1 100 ? 13.560 -1.520 0.052 1.00 73.12 100 GLY A N 1
ATOM 763 C CA . GLY A 1 100 ? 12.638 -0.379 0.082 1.00 73.12 100 GLY A CA 1
ATOM 764 C C . GLY A 1 100 ? 12.107 0.033 -1.295 1.00 73.12 100 GLY A C 1
ATOM 765 O O . GLY A 1 100 ? 11.719 1.187 -1.492 1.00 73.12 100 GLY A O 1
ATOM 766 N N . LEU A 1 101 ? 12.093 -0.890 -2.256 1.00 81.69 101 LEU A N 1
ATOM 767 C CA . LEU A 1 101 ? 11.506 -0.717 -3.580 1.00 81.69 101 LEU A CA 1
ATOM 768 C C . LEU A 1 101 ? 10.233 -1.546 -3.704 1.00 81.69 101 LEU A C 1
ATOM 770 O O . LEU A 1 101 ? 10.088 -2.591 -3.078 1.00 81.69 101 LEU A O 1
ATOM 774 N N . SER A 1 102 ? 9.307 -1.079 -4.532 1.00 82.31 102 SER A N 1
ATOM 775 C CA . SER A 1 102 ? 8.092 -1.812 -4.854 1.00 82.31 102 SER A CA 1
ATOM 776 C C . SER A 1 102 ? 7.934 -1.926 -6.359 1.00 82.31 102 SER A C 1
ATOM 778 O O . SER A 1 102 ? 8.127 -0.961 -7.103 1.00 82.31 102 SER A O 1
ATOM 780 N N . LEU A 1 103 ? 7.623 -3.141 -6.795 1.00 87.31 103 LEU A N 1
ATOM 781 C CA . LEU A 1 103 ? 7.343 -3.479 -8.176 1.00 87.31 103 LEU A CA 1
ATOM 782 C C . LEU A 1 103 ? 5.830 -3.678 -8.298 1.00 87.31 103 LEU A C 1
ATOM 784 O O . LEU A 1 103 ? 5.264 -4.559 -7.653 1.00 87.31 103 LEU A O 1
ATOM 788 N N . HIS A 1 104 ? 5.185 -2.829 -9.088 1.00 84.06 104 HIS A N 1
ATOM 789 C CA . HIS A 1 104 ? 3.732 -2.752 -9.208 1.00 84.06 104 HIS A CA 1
ATOM 790 C C . HIS A 1 104 ? 3.300 -3.258 -10.577 1.00 84.06 104 HIS A C 1
ATOM 792 O O . HIS A 1 104 ? 3.963 -2.952 -11.568 1.00 84.06 104 HIS A O 1
ATOM 798 N N . ALA A 1 105 ? 2.186 -3.986 -10.615 1.00 88.06 105 ALA A N 1
ATOM 799 C CA . ALA A 1 105 ? 1.547 -4.457 -11.835 1.00 88.06 105 ALA A CA 1
ATOM 800 C C . ALA A 1 105 ? 0.179 -3.791 -11.989 1.00 88.06 105 ALA A C 1
ATOM 802 O O . ALA A 1 105 ? -0.708 -4.007 -11.163 1.00 88.06 105 ALA A O 1
ATOM 803 N N . ASP A 1 106 ? -0.002 -3.022 -13.056 1.00 83.56 106 ASP A N 1
ATOM 804 C CA . ASP A 1 106 ? -1.306 -2.499 -13.448 1.00 83.56 106 ASP A CA 1
ATOM 805 C C . ASP A 1 106 ? -1.952 -3.482 -14.426 1.00 83.56 106 ASP A C 1
ATOM 807 O O . ASP A 1 106 ? -1.415 -3.731 -15.509 1.00 83.56 106 ASP A O 1
ATOM 811 N N . ALA A 1 107 ? -3.087 -4.059 -14.035 1.00 87.31 107 ALA A N 1
ATOM 812 C CA . ALA A 1 107 ? -3.862 -4.946 -14.892 1.00 87.31 107 ALA A CA 1
ATOM 813 C C . ALA A 1 107 ? -4.727 -4.124 -15.858 1.00 87.31 107 ALA A C 1
ATOM 815 O O . ALA A 1 107 ? -5.496 -3.262 -15.433 1.00 87.31 107 ALA A O 1
ATOM 816 N N . GLY A 1 108 ? -4.630 -4.419 -17.149 1.00 85.12 108 GLY A N 1
ATOM 817 C CA . GLY A 1 108 ? -5.488 -3.868 -18.191 1.00 85.12 108 GLY A CA 1
ATOM 818 C C . GLY A 1 108 ? -6.093 -4.976 -19.042 1.00 85.12 108 GLY A C 1
ATOM 819 O O . GLY A 1 108 ? -5.466 -6.010 -19.268 1.00 85.12 108 GLY A O 1
ATOM 820 N N . GLU A 1 109 ? -7.312 -4.761 -19.531 1.00 89.88 109 GLU A N 1
ATOM 821 C CA . GLU A 1 109 ? -7.899 -5.641 -20.539 1.00 89.88 109 GLU A CA 1
ATOM 822 C C . GLU A 1 109 ? -7.362 -5.279 -21.922 1.00 89.88 109 GLU A C 1
ATOM 824 O O . GLU A 1 109 ? -7.456 -4.135 -22.374 1.00 89.88 109 GLU A O 1
ATOM 829 N N . PHE A 1 110 ? -6.827 -6.274 -22.617 1.00 87.31 110 PHE A N 1
ATOM 830 C CA . PHE A 1 110 ? -6.339 -6.144 -23.975 1.00 87.31 110 PHE A CA 1
ATOM 831 C C . PHE A 1 110 ? -7.126 -7.058 -24.908 1.00 87.31 110 PHE A C 1
ATOM 833 O O . PHE A 1 110 ? -7.304 -8.247 -24.652 1.00 87.31 110 PHE A O 1
ATOM 840 N N . LYS A 1 111 ? -7.567 -6.507 -26.038 1.00 88.25 111 LYS A N 1
ATOM 841 C CA . LYS A 1 111 ? -8.133 -7.282 -27.142 1.00 88.25 111 LYS A CA 1
ATOM 842 C C . LYS A 1 111 ? -7.196 -7.197 -28.333 1.00 88.25 111 LYS A C 1
ATOM 844 O O . LYS A 1 111 ? -6.999 -6.115 -28.880 1.00 88.25 111 LYS A O 1
ATOM 849 N N . GLN A 1 112 ? -6.653 -8.338 -28.757 1.00 85.50 112 GLN A N 1
ATOM 850 C CA . GLN A 1 112 ? -5.849 -8.397 -29.978 1.00 85.50 112 GLN A CA 1
ATOM 851 C C . GLN A 1 112 ? -6.702 -8.065 -31.209 1.00 85.50 112 GLN A C 1
ATOM 853 O O . GLN A 1 112 ? -6.247 -7.361 -32.110 1.00 85.50 112 GLN A O 1
ATOM 858 N N . TYR A 1 113 ? -7.948 -8.543 -31.222 1.00 89.56 113 TYR A N 1
ATOM 859 C CA . TYR A 1 113 ? -8.946 -8.226 -32.234 1.00 89.56 113 TYR A CA 1
ATOM 860 C C . TYR A 1 113 ? -10.298 -7.965 -31.570 1.00 89.56 113 TYR A C 1
ATOM 862 O O . TYR A 1 113 ? -10.579 -8.462 -30.485 1.00 89.56 113 TYR A O 1
ATOM 870 N N . GLU A 1 114 ? -11.185 -7.231 -32.238 1.00 86.94 114 GLU A N 1
ATOM 871 C CA . GLU A 1 114 ? -12.512 -6.900 -31.695 1.00 86.94 114 GLU A CA 1
ATOM 872 C C . GLU A 1 114 ? -13.344 -8.148 -31.332 1.00 86.94 114 GLU A C 1
ATOM 874 O O . GLU A 1 114 ? -14.105 -8.147 -30.362 1.00 86.94 114 GLU A O 1
ATOM 879 N N . TRP A 1 115 ? -13.130 -9.232 -32.084 1.00 86.25 115 TRP A N 1
ATOM 880 C CA . TRP A 1 115 ? -13.781 -10.532 -31.937 1.00 86.25 115 TRP A CA 1
ATOM 881 C C . TRP A 1 115 ? -13.030 -11.517 -31.028 1.00 86.25 115 TRP A C 1
ATOM 883 O O . TRP A 1 115 ? -13.547 -12.606 -30.778 1.00 86.25 115 TRP A O 1
ATOM 893 N N . SER A 1 116 ? -11.825 -11.185 -30.547 1.00 88.00 116 SER A N 1
ATOM 894 C CA . SER A 1 116 ? -11.095 -12.057 -29.624 1.00 88.00 116 SER A CA 1
ATOM 895 C C . SER A 1 116 ? -11.626 -11.902 -28.198 1.00 88.00 116 SER A C 1
ATOM 897 O O . SER A 1 116 ? -12.132 -10.842 -27.811 1.00 88.00 116 SER A O 1
ATOM 899 N N . ALA A 1 117 ? -11.483 -12.958 -27.395 1.00 89.19 117 ALA A N 1
ATOM 900 C CA . ALA A 1 117 ? -11.677 -12.836 -25.956 1.00 89.19 117 ALA A CA 1
ATOM 901 C C . ALA A 1 117 ? -10.709 -11.768 -25.399 1.00 89.19 117 ALA A C 1
ATOM 903 O O . ALA A 1 117 ? -9.592 -11.646 -25.914 1.00 89.19 117 ALA A O 1
ATOM 904 N N . PRO A 1 118 ? -11.134 -10.957 -24.414 1.00 89.56 118 PRO A N 1
ATOM 905 C CA . PRO A 1 118 ? -10.220 -10.063 -23.720 1.00 89.56 118 PRO A CA 1
ATOM 906 C C . PRO A 1 118 ? -9.202 -10.888 -22.926 1.00 89.56 118 PRO A C 1
ATOM 908 O O . PRO A 1 118 ? -9.560 -11.862 -22.265 1.00 89.56 118 PRO A O 1
ATOM 911 N N . GLU A 1 119 ? -7.940 -10.486 -22.999 1.00 91.12 119 GLU A N 1
ATOM 912 C CA . GLU A 1 119 ? -6.848 -11.027 -22.198 1.00 91.12 119 GLU A CA 1
ATOM 913 C C . GLU A 1 119 ? -6.405 -9.972 -21.190 1.00 91.12 119 GLU A C 1
ATOM 915 O O . GLU A 1 119 ? -6.257 -8.796 -21.527 1.00 91.12 119 GLU A O 1
ATOM 920 N N . THR A 1 120 ? -6.169 -10.388 -19.950 1.00 90.88 120 THR A N 1
ATOM 921 C CA . THR A 1 120 ? -5.561 -9.508 -18.954 1.00 90.88 120 THR A CA 1
ATOM 922 C C . THR A 1 120 ? -4.074 -9.391 -19.239 1.00 90.88 120 THR A C 1
ATOM 924 O O . THR A 1 120 ? -3.378 -10.400 -19.345 1.00 90.88 120 THR A O 1
ATOM 927 N N . ARG A 1 121 ? -3.585 -8.156 -19.330 1.00 92.50 121 ARG A N 1
ATOM 928 C CA . ARG A 1 121 ? -2.163 -7.846 -19.454 1.00 92.50 121 ARG A CA 1
ATOM 929 C C . ARG A 1 121 ? -1.709 -6.952 -18.320 1.00 92.50 121 ARG A C 1
ATOM 931 O O . ARG A 1 121 ? -2.459 -6.095 -17.857 1.00 92.50 121 ARG A O 1
ATOM 938 N N . TYR A 1 122 ? -0.472 -7.142 -17.900 1.00 90.25 122 TYR A N 1
ATOM 939 C CA . TYR A 1 122 ? 0.141 -6.426 -16.798 1.00 90.25 122 TYR A CA 1
ATOM 940 C C . TYR A 1 122 ? 1.201 -5.466 -17.319 1.00 90.25 122 TYR A C 1
ATOM 942 O O . TYR A 1 122 ? 2.141 -5.867 -18.002 1.00 90.25 122 TYR A O 1
ATOM 950 N N . THR A 1 123 ? 1.067 -4.192 -16.955 1.00 90.75 123 THR A N 1
ATOM 951 C CA . THR A 1 123 ? 2.133 -3.203 -17.128 1.00 90.75 123 THR A CA 1
ATOM 952 C C . THR A 1 123 ? 2.854 -3.025 -15.804 1.00 90.75 123 THR A C 1
ATOM 954 O O . THR A 1 123 ? 2.248 -2.686 -14.790 1.00 90.75 123 THR A O 1
ATOM 957 N N . TRP A 1 124 ? 4.159 -3.261 -15.809 1.00 91.12 124 TRP A N 1
ATOM 958 C CA . TRP A 1 124 ? 4.990 -3.223 -14.619 1.00 91.12 124 TRP A CA 1
ATOM 959 C C . TRP A 1 124 ? 5.701 -1.884 -14.468 1.00 91.12 124 TRP A C 1
ATOM 961 O O . TRP A 1 124 ? 6.281 -1.357 -15.422 1.00 91.12 124 TRP A O 1
ATOM 971 N N . ARG A 1 125 ? 5.728 -1.361 -13.242 1.00 90.19 125 ARG A N 1
ATOM 972 C CA . ARG A 1 125 ? 6.436 -0.129 -12.872 1.00 90.19 125 ARG A CA 1
ATOM 973 C C . ARG A 1 125 ? 7.131 -0.284 -11.523 1.00 90.19 125 ARG A C 1
ATOM 975 O O . ARG A 1 125 ? 6.670 -1.009 -10.650 1.00 90.19 125 ARG A O 1
ATOM 982 N N . LEU A 1 126 ? 8.272 0.383 -11.364 1.00 86.88 126 LEU A N 1
ATOM 983 C CA . LEU A 1 126 ? 9.091 0.320 -10.153 1.00 86.88 126 LEU A CA 1
ATOM 984 C C . LEU A 1 126 ? 9.051 1.672 -9.440 1.00 86.88 126 LEU A C 1
ATOM 986 O O . LEU A 1 126 ? 9.453 2.684 -10.018 1.00 86.88 126 LEU A O 1
ATOM 990 N N . GLY A 1 127 ? 8.616 1.674 -8.185 1.00 81.06 127 GLY A N 1
ATOM 991 C CA . GLY A 1 127 ? 8.556 2.852 -7.326 1.00 81.06 127 GLY A CA 1
ATOM 992 C C . GLY A 1 127 ? 9.295 2.641 -6.001 1.00 81.06 127 GLY A C 1
ATOM 993 O O . GLY A 1 127 ? 9.739 1.529 -5.697 1.00 81.06 127 GLY A O 1
ATOM 994 N N . PRO A 1 128 ? 9.471 3.703 -5.196 1.00 72.62 128 PRO A N 1
ATOM 995 C CA . PRO A 1 128 ? 9.730 3.528 -3.773 1.00 72.62 128 PRO A CA 1
ATOM 996 C C . PRO A 1 128 ? 8.625 2.676 -3.136 1.00 72.62 128 PRO A C 1
ATOM 998 O O . PRO A 1 128 ? 7.465 2.745 -3.540 1.00 72.62 128 PRO A O 1
ATOM 1001 N N . LEU A 1 129 ? 8.971 1.885 -2.124 1.00 62.78 129 LEU A N 1
ATOM 1002 C CA . LEU A 1 129 ? 7.974 1.176 -1.329 1.00 62.78 129 LEU A CA 1
ATOM 1003 C C . LEU A 1 129 ? 6.989 2.193 -0.721 1.00 62.78 129 LEU A C 1
ATOM 1005 O O . LEU A 1 129 ? 7.409 3.115 -0.024 1.00 62.78 129 LEU A O 1
ATOM 1009 N N . GLY A 1 130 ? 5.696 2.047 -1.029 1.00 53.12 130 GLY A N 1
ATOM 1010 C CA . GLY A 1 130 ? 4.646 2.991 -0.621 1.00 53.12 130 GLY A CA 1
ATOM 1011 C C . GLY A 1 130 ? 4.395 4.168 -1.576 1.00 53.12 130 GLY A C 1
ATOM 1012 O O . GLY A 1 130 ? 3.645 5.067 -1.217 1.00 53.12 130 GLY A O 1
ATOM 1013 N N . ALA A 1 131 ? 4.993 4.182 -2.774 1.00 48.53 131 ALA A N 1
ATOM 1014 C CA . ALA A 1 131 ? 4.796 5.222 -3.795 1.00 48.53 131 ALA A CA 1
ATOM 1015 C C . ALA A 1 131 ? 3.604 4.989 -4.735 1.00 48.53 131 ALA A C 1
ATOM 1017 O O . ALA A 1 131 ? 3.533 5.593 -5.807 1.00 48.53 131 ALA A O 1
ATOM 1018 N N . ASP A 1 132 ? 2.692 4.097 -4.363 1.00 50.94 132 ASP A N 1
ATOM 1019 C CA . ASP A 1 132 ? 1.404 4.008 -5.032 1.00 50.94 132 ASP A CA 1
ATOM 1020 C C . ASP A 1 132 ? 0.674 5.360 -4.934 1.00 50.94 132 ASP A C 1
ATOM 1022 O O . ASP A 1 132 ? 0.628 5.971 -3.863 1.00 50.94 132 ASP A O 1
ATOM 1026 N N . GLU A 1 133 ? 0.016 5.786 -6.020 1.00 45.06 133 GLU A N 1
ATOM 1027 C CA . GLU A 1 133 ? -1.306 6.390 -5.838 1.00 45.06 133 GLU A CA 1
ATOM 1028 C C . GLU A 1 133 ? -2.101 5.317 -5.120 1.00 45.06 133 GLU A C 1
ATOM 1030 O O . GLU A 1 133 ? -2.386 4.274 -5.704 1.00 45.06 133 GLU A O 1
ATOM 1035 N N . ILE A 1 134 ? -2.313 5.519 -3.824 1.00 47.97 134 ILE A N 1
ATOM 1036 C CA . ILE A 1 134 ? -3.006 4.587 -2.953 1.00 47.97 134 ILE A CA 1
ATOM 1037 C C . ILE A 1 134 ? -4.258 4.110 -3.700 1.00 47.97 134 ILE A C 1
ATOM 1039 O O . ILE A 1 134 ? -5.191 4.904 -3.848 1.00 47.97 134 ILE A O 1
ATOM 1043 N N . PRO A 1 135 ? -4.321 2.850 -4.184 1.00 49.91 135 PRO A N 1
ATOM 1044 C CA . PRO A 1 135 ? -5.531 2.359 -4.795 1.00 49.91 135 PRO A CA 1
ATOM 1045 C C . PRO A 1 135 ? -6.490 2.193 -3.632 1.00 49.91 135 PRO A C 1
ATOM 1047 O O . PRO A 1 135 ? -6.450 1.196 -2.907 1.00 49.91 135 PRO A O 1
ATOM 1050 N N . VAL A 1 136 ? -7.313 3.222 -3.434 1.00 52.78 136 VAL A N 1
ATOM 1051 C CA . VAL A 1 136 ? -8.293 3.359 -2.355 1.00 52.78 136 VAL A CA 1
ATOM 1052 C C . VAL A 1 136 ? -9.083 2.055 -2.223 1.00 52.78 136 VAL A C 1
ATOM 1054 O O . VAL A 1 136 ? -9.326 1.599 -1.118 1.00 52.78 136 VAL A O 1
ATOM 1057 N N . THR A 1 137 ? -9.370 1.381 -3.343 1.00 51.66 137 THR A N 1
ATOM 1058 C CA . THR A 1 137 ? -10.066 0.085 -3.400 1.00 51.66 137 THR A CA 1
ATOM 1059 C C . THR A 1 137 ? -9.284 -1.101 -2.840 1.00 51.66 137 THR A C 1
ATOM 1061 O O . THR A 1 137 ? -9.855 -1.902 -2.106 1.00 51.66 137 THR A O 1
ATOM 1064 N N . SER A 1 138 ? -7.993 -1.224 -3.157 1.00 54.31 138 SER A N 1
ATOM 1065 C CA . SER A 1 138 ? -7.157 -2.328 -2.666 1.00 54.31 138 SER A CA 1
ATOM 1066 C C . SER A 1 138 ? -6.856 -2.159 -1.178 1.00 54.31 138 SER A C 1
ATOM 1068 O O . SER A 1 138 ? -7.002 -3.103 -0.405 1.00 54.31 138 SER A O 1
ATOM 1070 N N . GLN A 1 139 ? -6.533 -0.933 -0.752 1.00 59.34 139 GLN A N 1
ATOM 1071 C CA . GLN A 1 139 ? -6.351 -0.634 0.668 1.00 59.34 139 GLN A CA 1
ATOM 1072 C C . GLN A 1 139 ? -7.650 -0.786 1.453 1.00 59.34 139 GLN A C 1
ATOM 1074 O O . GLN A 1 139 ? -7.615 -1.274 2.581 1.00 59.34 139 GLN A O 1
ATOM 1079 N N . ALA A 1 140 ? -8.789 -0.430 0.849 1.00 59.41 140 ALA A N 1
ATOM 1080 C CA . ALA A 1 140 ? -10.062 -0.570 1.522 1.00 59.41 140 ALA A CA 1
ATOM 1081 C C . ALA A 1 140 ? -10.450 -2.036 1.748 1.00 59.41 140 ALA A C 1
ATOM 1083 O O . ALA A 1 140 ? -10.760 -2.410 2.877 1.00 59.41 140 ALA A O 1
ATOM 1084 N N . GLY A 1 141 ? -10.357 -2.878 0.713 1.00 66.50 141 GLY A N 1
ATOM 1085 C CA . GLY A 1 141 ? -10.626 -4.312 0.853 1.00 66.50 141 GLY A CA 1
ATOM 1086 C C . GLY A 1 141 ? -9.684 -4.982 1.858 1.00 66.50 141 GLY A C 1
ATOM 1087 O O . GLY A 1 141 ? -10.129 -5.707 2.744 1.00 66.50 141 GLY A O 1
ATOM 1088 N N . GLN A 1 142 ? -8.386 -4.660 1.803 1.00 74.25 142 GLN A N 1
ATOM 1089 C CA . GLN A 1 142 ? -7.406 -5.188 2.758 1.00 74.25 142 GLN A CA 1
ATOM 1090 C C . GLN A 1 142 ? -7.696 -4.763 4.203 1.00 74.25 142 GLN A C 1
ATOM 1092 O O . GLN A 1 142 ? -7.523 -5.564 5.124 1.00 74.25 142 GLN A O 1
ATOM 1097 N N . LEU A 1 143 ? -8.130 -3.518 4.426 1.00 83.38 143 LEU A N 1
ATOM 1098 C CA . LEU A 1 143 ? -8.446 -3.037 5.767 1.00 83.38 143 LEU A CA 1
ATOM 1099 C C . LEU A 1 143 ? -9.757 -3.628 6.301 1.00 83.38 143 LEU A C 1
ATOM 1101 O O . LEU A 1 143 ? -9.828 -3.958 7.483 1.00 83.38 143 LEU A O 1
ATOM 1105 N N . GLU A 1 144 ? -10.774 -3.804 5.457 1.00 84.69 144 GLU A N 1
ATOM 1106 C CA . GLU A 1 144 ? -12.026 -4.472 5.832 1.00 84.69 144 GLU A CA 1
ATOM 1107 C C . GLU A 1 144 ? -11.780 -5.922 6.279 1.00 84.69 144 GLU A C 1
ATOM 1109 O O . GLU A 1 144 ? -12.220 -6.328 7.364 1.00 84.69 144 GLU A O 1
ATOM 1114 N N . ASP A 1 145 ? -11.003 -6.677 5.497 1.00 81.44 145 ASP A N 1
ATOM 1115 C CA . ASP A 1 145 ? -10.607 -8.049 5.823 1.00 81.44 145 ASP A CA 1
ATOM 1116 C C . ASP A 1 145 ? -9.795 -8.105 7.121 1.00 81.44 145 ASP A C 1
ATOM 1118 O O . ASP A 1 145 ? -10.035 -8.955 7.987 1.00 81.44 145 ASP A O 1
ATOM 1122 N N . LEU A 1 146 ? -8.857 -7.168 7.298 1.00 84.88 146 LEU A N 1
ATOM 1123 C CA . LEU A 1 146 ? -8.057 -7.050 8.513 1.00 84.88 146 LEU A CA 1
ATOM 1124 C C . LEU A 1 146 ? -8.946 -6.788 9.738 1.00 84.88 146 LEU A C 1
ATOM 1126 O O . LEU A 1 146 ? -8.853 -7.497 10.740 1.00 84.88 146 LEU A O 1
ATOM 1130 N N . LEU A 1 147 ? -9.843 -5.805 9.673 1.00 91.25 147 LEU A N 1
ATOM 1131 C CA . LEU A 1 147 ? -10.763 -5.494 10.769 1.00 91.25 147 LEU A CA 1
ATOM 1132 C C . LEU A 1 147 ? -11.641 -6.702 11.118 1.00 91.25 147 LEU A C 1
ATOM 1134 O O . LEU A 1 147 ? -11.793 -7.047 12.295 1.00 91.25 147 LEU A O 1
ATOM 1138 N N . THR A 1 148 ? -12.163 -7.393 10.107 1.00 89.56 148 THR A N 1
ATOM 1139 C CA . THR A 1 148 ? -12.971 -8.604 10.283 1.00 89.56 148 THR A CA 1
ATOM 1140 C C . THR A 1 148 ? -12.177 -9.707 10.979 1.00 89.56 148 THR A C 1
ATOM 1142 O O . THR A 1 148 ? -12.625 -10.243 11.997 1.00 89.56 148 THR A O 1
ATOM 1145 N N . LYS A 1 149 ? -10.953 -9.983 10.512 1.00 89.19 149 LYS A N 1
ATOM 1146 C CA . LYS A 1 149 ? -10.036 -10.970 11.101 1.00 89.19 149 LYS A CA 1
ATOM 1147 C C . LYS A 1 149 ? -9.735 -10.689 12.575 1.00 89.19 149 LYS A C 1
ATOM 1149 O O . LYS A 1 149 ? -9.609 -11.619 13.369 1.00 89.19 149 LYS A O 1
ATOM 1154 N N . HIS A 1 150 ? -9.671 -9.417 12.960 1.00 91.38 150 HIS A N 1
ATOM 1155 C CA . HIS A 1 150 ? -9.425 -8.990 14.337 1.00 91.38 150 HIS A CA 1
ATOM 1156 C C . HIS A 1 150 ? -10.714 -8.800 15.160 1.00 91.38 150 HIS A C 1
ATOM 1158 O O . HIS A 1 150 ? -10.691 -8.177 16.223 1.00 91.38 150 HIS A O 1
ATOM 1164 N N . ASN A 1 151 ? -11.844 -9.384 14.742 1.00 93.69 151 ASN A N 1
ATOM 1165 C CA . ASN A 1 151 ? -13.138 -9.307 15.433 1.00 93.69 151 ASN A CA 1
ATOM 1166 C C . ASN A 1 151 ? -13.634 -7.860 15.628 1.00 93.69 151 ASN A C 1
ATOM 1168 O O . ASN A 1 151 ? -14.179 -7.522 16.685 1.00 93.69 151 ASN A O 1
ATOM 1172 N N . LEU A 1 152 ? -13.409 -6.990 14.643 1.00 95.44 152 LEU A N 1
ATOM 1173 C CA . LEU A 1 152 ? -13.848 -5.590 14.611 1.00 95.44 152 LEU A CA 1
ATOM 1174 C C . LEU A 1 152 ? -14.927 -5.376 13.535 1.00 95.44 152 LEU A C 1
ATOM 1176 O O . LEU A 1 152 ? -14.929 -4.366 12.842 1.00 95.44 152 LEU A O 1
ATOM 1180 N N . ALA A 1 153 ? -15.871 -6.314 13.408 1.00 94.00 153 ALA A N 1
ATOM 1181 C CA . ALA A 1 153 ? -16.877 -6.325 12.338 1.00 94.00 153 ALA A CA 1
ATOM 1182 C C . ALA A 1 153 ? -17.722 -5.037 12.241 1.00 94.00 153 ALA A C 1
ATOM 1184 O O . ALA A 1 153 ? -18.088 -4.618 11.150 1.00 94.00 153 ALA A O 1
ATOM 1185 N N . VAL A 1 154 ? -18.012 -4.374 13.367 1.00 95.44 154 VAL A N 1
ATOM 1186 C CA . VAL A 1 154 ? -18.749 -3.095 13.356 1.00 95.44 154 VAL A CA 1
ATOM 1187 C C . VAL A 1 154 ? -17.915 -1.995 12.692 1.00 95.44 154 VAL A C 1
ATOM 1189 O O . VAL A 1 154 ? -18.412 -1.298 11.813 1.00 95.44 154 VAL A O 1
ATOM 1192 N N . ALA A 1 155 ? -16.632 -1.888 13.050 1.00 95.62 155 ALA A N 1
ATOM 1193 C CA . ALA A 1 155 ? -15.714 -0.952 12.409 1.00 95.62 155 ALA A CA 1
ATOM 1194 C C . ALA A 1 155 ? -15.512 -1.286 10.922 1.00 95.62 155 ALA A C 1
ATOM 1196 O O . ALA A 1 155 ? -15.508 -0.372 10.103 1.00 95.62 155 ALA A O 1
ATOM 1197 N N . ALA A 1 156 ? -15.417 -2.577 10.573 1.00 92.69 156 ALA A N 1
ATOM 1198 C CA . ALA A 1 156 ? -15.320 -3.039 9.187 1.00 92.69 156 ALA A CA 1
ATOM 1199 C C . ALA A 1 156 ? -16.526 -2.576 8.352 1.00 92.69 156 ALA A C 1
ATOM 1201 O O . ALA A 1 156 ? -16.346 -1.965 7.304 1.00 92.69 156 ALA A O 1
ATOM 1202 N N . ASN A 1 157 ? -17.748 -2.753 8.865 1.00 94.94 157 ASN A N 1
ATOM 1203 C CA . ASN A 1 157 ? -18.970 -2.318 8.184 1.00 94.94 157 ASN A CA 1
ATOM 1204 C C . ASN A 1 157 ? -19.017 -0.799 7.962 1.00 94.94 157 ASN A C 1
ATOM 1206 O O . ASN A 1 157 ? -19.390 -0.347 6.881 1.00 94.94 157 ASN A O 1
ATOM 1210 N N . HIS A 1 158 ? -18.646 0.001 8.968 1.00 95.56 158 HIS A N 1
ATOM 1211 C CA . HIS A 1 158 ? -18.574 1.458 8.814 1.00 95.56 158 HIS A CA 1
ATOM 1212 C C . HIS A 1 158 ? -17.506 1.863 7.798 1.00 95.56 158 HIS A C 1
ATOM 1214 O O . HIS A 1 158 ? -17.734 2.741 6.972 1.00 95.56 158 HIS A O 1
ATOM 1220 N N . TYR A 1 159 ? -16.358 1.192 7.805 1.00 94.19 159 TYR A N 1
ATOM 1221 C CA . TYR A 1 159 ? -15.297 1.458 6.848 1.00 94.19 159 TYR A CA 1
ATOM 1222 C C . TYR A 1 159 ? -15.700 1.097 5.403 1.00 94.19 159 TYR A C 1
ATOM 1224 O O . TYR A 1 159 ? -15.496 1.900 4.494 1.00 94.19 159 TYR A O 1
ATOM 1232 N N . ALA A 1 160 ? -16.366 -0.041 5.192 1.00 89.88 160 ALA A N 1
ATOM 1233 C CA . ALA A 1 160 ? -16.914 -0.423 3.890 1.00 89.88 160 ALA A CA 1
ATOM 1234 C C . ALA A 1 160 ? -17.928 0.618 3.375 1.00 89.88 160 ALA A C 1
ATOM 1236 O O . ALA A 1 160 ? -17.832 1.090 2.242 1.00 89.88 160 ALA A O 1
ATOM 1237 N N . GLN A 1 161 ? -18.841 1.075 4.242 1.00 91.12 161 GLN A N 1
ATOM 1238 C CA . GLN A 1 161 ? -19.791 2.143 3.906 1.00 91.12 161 GLN A CA 1
ATOM 1239 C C . GLN A 1 161 ? -19.094 3.470 3.588 1.00 91.12 161 GLN A C 1
ATOM 1241 O O . GLN A 1 161 ? -19.543 4.204 2.705 1.00 91.12 161 GLN A O 1
ATOM 1246 N N . ALA A 1 162 ? -18.013 3.804 4.294 1.00 89.75 162 ALA A N 1
ATOM 1247 C CA . ALA A 1 162 ? -17.220 4.986 3.987 1.00 89.75 162 ALA A CA 1
ATOM 1248 C C . ALA A 1 162 ? -16.625 4.906 2.581 1.00 89.75 162 ALA A C 1
ATOM 1250 O O . ALA A 1 162 ? -16.747 5.847 1.796 1.00 89.75 162 ALA A O 1
ATOM 1251 N N . PHE A 1 163 ? -16.029 3.765 2.249 1.00 86.81 163 PHE A N 1
ATOM 1252 C CA . PHE A 1 163 ? -15.419 3.528 0.953 1.00 86.81 163 PHE A CA 1
ATOM 1253 C C . PHE A 1 163 ? -16.438 3.562 -0.198 1.00 86.81 163 PHE A C 1
ATOM 1255 O O . PHE A 1 163 ? -16.187 4.200 -1.223 1.00 86.81 163 PHE A O 1
ATOM 1262 N N . ASP A 1 164 ? -17.614 2.959 -0.023 1.00 83.81 164 ASP A N 1
ATOM 1263 C CA . ASP A 1 164 ? -18.686 3.024 -1.020 1.00 83.81 164 ASP A CA 1
ATOM 1264 C C . ASP A 1 164 ? -19.188 4.453 -1.248 1.00 83.81 164 ASP A C 1
ATOM 1266 O O . ASP A 1 164 ? -19.359 4.874 -2.393 1.00 83.81 164 ASP A O 1
ATOM 1270 N N . ASN A 1 165 ? -19.348 5.237 -0.178 1.00 83.31 165 ASN A N 1
ATOM 1271 C CA . ASN A 1 165 ? -19.719 6.647 -0.293 1.00 83.31 165 ASN A CA 1
ATOM 1272 C C . ASN A 1 165 ? -18.617 7.490 -0.944 1.00 83.31 165 ASN A C 1
ATOM 1274 O O . ASN A 1 165 ? -18.928 8.367 -1.744 1.00 83.31 165 ASN A O 1
ATOM 1278 N N . PHE A 1 166 ? -17.346 7.213 -0.645 1.00 82.94 166 PHE A N 1
ATOM 1279 C CA . PHE A 1 166 ? -16.212 7.902 -1.257 1.00 82.94 166 PHE A CA 1
ATOM 1280 C C . PHE A 1 166 ? -16.176 7.670 -2.773 1.00 82.94 166 PHE A C 1
ATOM 1282 O O . PHE A 1 166 ? -16.150 8.632 -3.535 1.00 82.94 166 PHE A O 1
ATOM 1289 N N . LYS A 1 167 ? -16.296 6.409 -3.220 1.00 80.56 167 LYS A N 1
ATOM 1290 C CA . LYS A 1 167 ? -16.399 6.061 -4.651 1.00 80.56 167 LYS A CA 1
ATOM 1291 C C . LYS A 1 167 ? -17.588 6.727 -5.343 1.00 80.56 167 LYS A C 1
ATOM 1293 O O . LYS A 1 167 ? -17.498 7.071 -6.516 1.00 80.56 167 LYS A O 1
ATOM 1298 N N . ALA A 1 168 ? -18.708 6.869 -4.636 1.00 76.19 168 ALA A N 1
ATOM 1299 C CA . ALA A 1 168 ? -19.922 7.485 -5.162 1.00 76.19 168 ALA A CA 1
ATOM 1300 C C . ALA A 1 168 ? -19.885 9.028 -5.161 1.00 76.19 168 ALA A C 1
ATOM 1302 O O . ALA A 1 168 ? -20.852 9.645 -5.600 1.00 76.19 168 ALA A O 1
ATOM 1303 N N . GLY A 1 169 ? -18.816 9.656 -4.653 1.00 77.62 169 GLY A N 1
ATOM 1304 C CA . GLY A 1 169 ? -18.725 11.113 -4.501 1.00 77.62 169 GLY A CA 1
ATOM 1305 C C . GLY A 1 169 ? -19.564 11.683 -3.347 1.00 77.62 169 GLY A C 1
ATOM 1306 O O . GLY A 1 169 ? -19.694 12.897 -3.222 1.00 77.62 169 GLY A O 1
ATOM 1307 N N . ASN A 1 170 ? -20.117 10.835 -2.473 1.00 84.12 170 ASN A N 1
ATOM 1308 C CA . ASN A 1 170 ? -20.882 11.233 -1.287 1.00 84.12 170 ASN A CA 1
ATOM 1309 C C . ASN A 1 170 ? -19.927 11.555 -0.122 1.00 84.12 170 ASN A C 1
ATOM 1311 O O . ASN A 1 170 ? -19.852 10.822 0.871 1.00 84.12 170 ASN A O 1
ATOM 1315 N N . LEU A 1 171 ? -19.155 12.633 -0.254 1.00 83.75 171 LEU A N 1
ATOM 1316 C CA . LEU A 1 171 ? -18.006 12.937 0.608 1.00 83.75 171 LEU A CA 1
ATOM 1317 C C . LEU A 1 171 ? -18.370 13.105 2.094 1.00 83.75 171 LEU A C 1
ATOM 1319 O O . LEU A 1 171 ? -17.673 12.594 2.971 1.00 83.75 171 LEU A O 1
ATOM 1323 N N . GLU A 1 172 ? -19.482 13.766 2.407 1.00 85.44 172 GLU A N 1
ATOM 1324 C CA . GLU A 1 172 ? -19.938 13.974 3.786 1.00 85.44 172 GLU A CA 1
ATOM 1325 C C . GLU A 1 172 ? -20.388 12.665 4.444 1.00 85.44 172 GLU A C 1
ATOM 1327 O O . GLU A 1 172 ? -20.113 12.423 5.626 1.00 85.44 172 GLU A O 1
ATOM 1332 N N . ALA A 1 173 ? -21.043 11.794 3.672 1.00 88.19 173 ALA A N 1
ATOM 1333 C CA . ALA A 1 173 ? -21.440 10.471 4.137 1.00 88.19 173 ALA A CA 1
ATOM 1334 C C . ALA A 1 173 ? -20.204 9.592 4.366 1.00 88.19 173 ALA A C 1
ATOM 1336 O O . ALA A 1 173 ? -20.107 8.945 5.408 1.00 88.19 173 ALA A O 1
ATOM 1337 N N . SER A 1 174 ? -19.226 9.645 3.454 1.00 89.31 174 SER A N 1
ATOM 1338 C CA . SER A 1 174 ? -17.936 8.969 3.614 1.00 89.31 174 SER A CA 1
ATOM 1339 C C . SER A 1 174 ? -17.237 9.394 4.906 1.00 89.31 174 SER A C 1
ATOM 1341 O O . SER A 1 174 ? -16.940 8.555 5.756 1.00 89.31 174 SER A O 1
ATOM 1343 N N . ASN A 1 175 ? -17.082 10.701 5.128 1.00 89.62 175 ASN A N 1
ATOM 1344 C CA . ASN A 1 175 ? -16.462 11.242 6.338 1.00 89.62 175 ASN A CA 1
ATOM 1345 C C . ASN A 1 175 ? -17.181 10.818 7.623 1.00 89.62 175 ASN A C 1
ATOM 1347 O O . ASN A 1 175 ? -16.530 10.482 8.615 1.00 89.62 175 ASN A O 1
ATOM 1351 N N . SER A 1 176 ? -18.516 10.818 7.611 1.00 91.25 176 SER A N 1
ATOM 1352 C CA . SER A 1 176 ? -19.312 10.389 8.766 1.00 91.25 176 SER A CA 1
ATOM 1353 C C . SER A 1 176 ? -19.024 8.933 9.123 1.00 91.25 176 SER A C 1
ATOM 1355 O O . SER A 1 176 ? -18.792 8.609 10.286 1.00 91.25 176 SER A O 1
ATOM 1357 N N . GLN A 1 177 ? -18.967 8.072 8.109 1.00 94.12 177 GLN A N 1
ATOM 1358 C CA . GLN A 1 177 ? -18.691 6.652 8.280 1.00 94.12 177 GLN A CA 1
ATOM 1359 C C . GLN A 1 177 ? -17.231 6.382 8.682 1.00 94.12 177 GLN A C 1
ATOM 1361 O O . GLN A 1 177 ? -16.989 5.569 9.572 1.00 94.12 177 GLN A O 1
ATOM 1366 N N . LEU A 1 178 ? -16.255 7.115 8.125 1.00 92.56 178 LEU A N 1
ATOM 1367 C CA . LEU A 1 178 ? -14.842 7.028 8.530 1.00 92.56 178 LEU A CA 1
ATOM 1368 C C . LEU A 1 178 ? -14.653 7.361 10.008 1.00 92.56 178 LEU A C 1
ATOM 1370 O O . LEU A 1 178 ? -13.915 6.675 10.718 1.00 92.56 178 LEU A O 1
ATOM 1374 N N . ARG A 1 179 ? -15.323 8.416 10.483 1.00 92.81 179 ARG A N 1
ATOM 1375 C CA . ARG A 1 179 ? -15.281 8.800 11.893 1.00 92.81 179 ARG A CA 1
ATOM 1376 C C . ARG A 1 179 ? -15.790 7.665 12.777 1.00 92.81 179 ARG A C 1
ATOM 1378 O O . ARG A 1 179 ? -15.116 7.319 13.745 1.00 92.81 179 ARG A O 1
ATOM 1385 N N . THR A 1 180 ? -16.946 7.091 12.449 1.00 94.31 180 THR A N 1
ATOM 1386 C CA . THR A 1 180 ? -17.515 5.987 13.230 1.00 94.31 180 THR A CA 1
ATOM 1387 C C . THR A 1 180 ? -16.623 4.746 13.182 1.00 94.31 180 THR A C 1
ATOM 1389 O O . THR A 1 180 ? -16.415 4.113 14.214 1.00 94.31 180 THR A O 1
ATOM 1392 N N . ALA A 1 181 ? -16.013 4.436 12.034 1.00 95.56 181 ALA A N 1
ATOM 1393 C CA . ALA A 1 181 ? -15.053 3.338 11.918 1.00 95.56 181 ALA A CA 1
ATOM 1394 C C . ALA A 1 181 ? -13.826 3.533 12.830 1.00 95.56 181 ALA A C 1
ATOM 1396 O O . ALA A 1 181 ? -13.418 2.601 13.532 1.00 95.56 181 ALA A O 1
ATOM 1397 N N . LEU A 1 182 ? -13.256 4.744 12.863 1.00 95.50 182 LEU A N 1
ATOM 1398 C CA . LEU A 1 182 ? -12.136 5.084 13.745 1.00 95.50 182 LEU A CA 1
ATOM 1399 C C . LEU A 1 182 ? -12.531 4.994 15.223 1.00 95.50 182 LEU A C 1
ATOM 1401 O O . LEU A 1 182 ? -11.782 4.439 16.025 1.00 95.50 182 LEU A O 1
ATOM 1405 N N . GLU A 1 183 ? -13.702 5.525 15.576 1.00 95.00 183 GLU A N 1
ATOM 1406 C CA . GLU A 1 183 ? -14.226 5.494 16.940 1.00 95.00 183 GLU A CA 1
ATOM 1407 C C . GLU A 1 183 ? -14.407 4.061 17.439 1.00 95.00 183 GLU A C 1
ATOM 1409 O O . GLU A 1 183 ? -13.834 3.689 18.460 1.00 95.00 183 GLU A O 1
ATOM 1414 N N . GLU A 1 184 ? -15.128 3.228 16.689 1.00 95.38 184 GLU A N 1
ATOM 1415 C CA . GLU A 1 184 ? -15.348 1.823 17.038 1.00 95.38 184 GLU A CA 1
ATOM 1416 C C . GLU A 1 184 ? -14.028 1.055 17.172 1.00 95.38 184 GLU A C 1
ATOM 1418 O O . GLU A 1 184 ? -13.849 0.278 18.116 1.00 95.38 184 GLU A O 1
ATOM 1423 N N . THR A 1 185 ? -13.070 1.312 16.275 1.00 96.19 185 THR A N 1
ATOM 1424 C CA . THR A 1 185 ? -11.729 0.716 16.343 1.00 96.19 185 THR A CA 1
ATOM 1425 C C . THR A 1 185 ? -11.019 1.101 17.641 1.00 96.19 185 THR A C 1
ATOM 1427 O O . THR A 1 185 ? -10.562 0.220 18.373 1.00 96.19 185 THR A O 1
ATOM 1430 N N . LEU A 1 186 ? -10.959 2.398 17.959 1.00 95.81 186 LEU A N 1
ATOM 1431 C CA . LEU A 1 186 ? -10.326 2.910 19.176 1.00 95.81 186 LEU A CA 1
ATOM 1432 C C . LEU A 1 186 ? -10.980 2.329 20.429 1.00 95.81 186 LEU A C 1
ATOM 1434 O O . LEU A 1 186 ? -10.292 1.777 21.283 1.00 95.81 186 LEU A O 1
ATOM 1438 N N . LEU A 1 187 ? -12.308 2.400 20.531 1.00 95.38 187 LEU A N 1
ATOM 1439 C CA . LEU A 1 187 ? -13.029 1.921 21.707 1.00 95.38 187 LEU A CA 1
ATOM 1440 C C . LEU A 1 187 ? -12.778 0.426 21.938 1.00 95.38 187 LEU A C 1
ATOM 1442 O O . LEU A 1 187 ? -12.416 0.020 23.045 1.00 95.38 187 LEU A O 1
ATOM 1446 N N . LYS A 1 188 ? -12.919 -0.403 20.896 1.00 95.31 188 LYS A N 1
ATOM 1447 C CA . LYS A 1 188 ? -12.750 -1.858 21.014 1.00 95.31 188 LYS A CA 1
ATOM 1448 C C . LYS A 1 188 ? -11.316 -2.253 21.332 1.00 95.31 188 LYS A C 1
ATOM 1450 O O . LYS A 1 188 ? -11.112 -3.079 22.226 1.00 95.31 188 LYS A O 1
ATOM 1455 N N . LEU A 1 189 ? -10.337 -1.701 20.619 1.00 95.69 189 LEU A N 1
ATOM 1456 C CA . LEU A 1 189 ? -8.936 -2.055 20.829 1.00 95.69 189 LEU A CA 1
ATOM 1457 C C . LEU A 1 189 ? -8.435 -1.564 22.188 1.00 95.69 189 LEU A C 1
ATOM 1459 O O . LEU A 1 189 ? -7.817 -2.342 22.912 1.00 95.69 189 LEU A O 1
ATOM 1463 N N . THR A 1 190 ? -8.784 -0.345 22.603 1.00 95.81 190 THR A N 1
ATOM 1464 C CA . THR A 1 190 ? -8.415 0.168 23.929 1.00 95.81 190 THR A CA 1
ATOM 1465 C C . THR A 1 190 ? -9.038 -0.660 25.043 1.00 95.81 190 THR A C 1
ATOM 1467 O O . THR A 1 190 ? -8.338 -1.030 25.991 1.00 95.81 190 THR A O 1
ATOM 1470 N N . SER A 1 191 ? -10.323 -1.016 24.936 1.00 94.56 191 SER A N 1
ATOM 1471 C CA . SER A 1 191 ? -10.970 -1.890 25.919 1.00 94.56 191 SER A CA 1
ATOM 1472 C C . SER A 1 191 ? -10.281 -3.248 26.032 1.00 94.56 191 SER A C 1
ATOM 1474 O O . SER A 1 191 ? -10.065 -3.725 27.145 1.00 94.56 191 SER A O 1
ATOM 1476 N N . ARG A 1 192 ? -9.889 -3.856 24.905 1.00 94.56 192 ARG A N 1
ATOM 1477 C CA . ARG A 1 192 ? -9.171 -5.140 24.892 1.00 94.56 192 ARG A CA 1
ATOM 1478 C C . ARG A 1 192 ? -7.767 -5.031 25.480 1.00 94.56 192 ARG A C 1
ATOM 1480 O O . ARG A 1 192 ? -7.402 -5.854 26.311 1.00 94.56 192 ARG A O 1
ATOM 1487 N N . ALA A 1 193 ? -7.006 -4.017 25.078 1.00 93.94 193 ALA A N 1
ATOM 1488 C CA . ALA A 1 193 ? -5.609 -3.858 25.470 1.00 93.94 193 ALA A CA 1
ATOM 1489 C C . ALA A 1 193 ? -5.444 -3.446 26.942 1.00 93.94 193 ALA A C 1
ATOM 1491 O O . ALA A 1 193 ? -4.471 -3.816 27.593 1.00 93.94 193 ALA A O 1
ATOM 1492 N N . THR A 1 194 ? -6.390 -2.675 27.486 1.00 93.44 194 THR A N 1
ATOM 1493 C CA . THR A 1 194 ? -6.210 -2.008 28.789 1.00 93.44 194 THR A CA 1
ATOM 1494 C C . THR A 1 194 ? -7.229 -2.408 29.854 1.00 93.44 194 THR A C 1
ATOM 1496 O O . THR A 1 194 ? -7.060 -2.043 31.019 1.00 93.44 194 THR A O 1
ATOM 1499 N N . GLY A 1 195 ? -8.297 -3.118 29.476 1.00 91.00 195 GLY A N 1
ATOM 1500 C CA . GLY A 1 195 ? -9.448 -3.387 30.343 1.00 91.00 195 GLY A CA 1
ATOM 1501 C C . GLY A 1 195 ? -10.342 -2.164 30.592 1.00 91.00 195 GLY A C 1
ATOM 1502 O O . GLY A 1 195 ? -11.261 -2.229 31.410 1.00 91.00 195 GLY A O 1
ATOM 1503 N N . TRP A 1 196 ? -10.082 -1.042 29.914 1.00 92.38 196 TRP A N 1
ATOM 1504 C CA . TRP A 1 196 ? -10.888 0.172 30.011 1.00 92.38 196 TRP A CA 1
ATOM 1505 C C . TRP A 1 196 ? -12.324 -0.063 29.532 1.00 92.38 196 TRP A C 1
ATOM 1507 O O . TRP A 1 196 ? -12.563 -0.729 28.523 1.00 92.38 196 TRP A O 1
ATOM 1517 N N . LYS A 1 197 ? -13.301 0.499 30.249 1.00 87.38 197 LYS A N 1
ATOM 1518 C CA . LYS A 1 197 ? -14.716 0.430 29.873 1.00 87.38 197 LYS A CA 1
ATOM 1519 C C . LYS A 1 197 ? -15.071 1.658 29.051 1.00 87.38 197 LYS A C 1
ATOM 1521 O O . LYS A 1 197 ? -14.993 2.768 29.566 1.00 87.38 197 LYS A O 1
ATOM 1526 N N . ALA A 1 198 ? -15.468 1.430 27.804 1.00 76.38 198 ALA A N 1
ATOM 1527 C CA . ALA A 1 198 ? -15.795 2.490 26.865 1.00 76.38 198 ALA A CA 1
ATOM 1528 C C . ALA A 1 198 ? -16.879 3.443 27.399 1.00 76.38 198 ALA A C 1
ATOM 1530 O O . ALA A 1 198 ? -17.935 3.001 27.851 1.00 76.38 198 ALA A O 1
ATOM 1531 N N . THR A 1 199 ? -16.608 4.747 27.315 1.00 71.31 199 THR A N 1
ATOM 1532 C CA . THR A 1 199 ? -17.498 5.852 27.724 1.00 71.31 199 THR A CA 1
ATOM 1533 C C . THR A 1 199 ? -18.137 6.582 26.532 1.00 71.31 199 THR A C 1
ATOM 1535 O O . THR A 1 199 ? -18.674 7.672 26.701 1.00 71.31 199 THR A O 1
ATOM 1538 N N . ASN A 1 200 ? -18.126 5.972 25.337 1.00 64.75 200 ASN A N 1
ATOM 1539 C CA . ASN A 1 200 ? -18.593 6.540 24.058 1.00 64.75 200 ASN A CA 1
ATOM 1540 C C . ASN A 1 200 ? -17.817 7.782 23.579 1.00 64.75 200 ASN A C 1
ATOM 1542 O O . ASN A 1 200 ? -18.405 8.673 22.970 1.00 64.75 200 ASN A O 1
ATOM 1546 N N . GLN A 1 201 ? -16.516 7.876 23.873 1.00 81.25 201 GLN A N 1
ATOM 1547 C CA . GLN A 1 201 ? -15.668 8.952 23.353 1.00 81.25 201 GLN A CA 1
ATOM 1548 C C . GLN A 1 201 ? -14.319 8.401 22.882 1.00 81.25 201 GLN A C 1
ATOM 1550 O O . GLN A 1 201 ? -13.525 7.904 23.681 1.00 81.25 201 GLN A O 1
ATOM 1555 N N . GLY A 1 202 ? -14.034 8.507 21.580 1.00 85.06 202 GLY A N 1
ATOM 1556 C CA . GLY A 1 202 ? -12.740 8.092 21.017 1.00 85.06 202 GLY A CA 1
ATOM 1557 C C . GLY A 1 202 ? -11.536 8.884 21.553 1.00 85.06 202 GLY A C 1
ATOM 1558 O O . GLY A 1 202 ? -10.444 8.331 21.662 1.00 85.06 202 GLY A O 1
ATOM 1559 N N . GLY A 1 203 ? -11.734 10.143 21.965 1.00 90.19 203 GLY A N 1
ATOM 1560 C CA . GLY A 1 203 ? -10.693 10.963 22.602 1.00 90.19 203 GLY A CA 1
ATOM 1561 C C . GLY A 1 203 ? -10.182 10.356 23.913 1.00 90.19 203 GLY A C 1
ATOM 1562 O O . GLY A 1 203 ? -8.976 10.204 24.091 1.00 90.19 203 GLY A O 1
ATOM 1563 N N . ASP A 1 204 ? -11.096 9.903 24.775 1.00 92.38 204 ASP A N 1
ATOM 1564 C CA . ASP A 1 204 ? -10.746 9.231 26.033 1.00 92.38 204 ASP A CA 1
ATOM 1565 C C . ASP A 1 204 ? -9.935 7.954 25.774 1.00 92.38 204 ASP A C 1
ATOM 1567 O O . ASP A 1 204 ? -8.962 7.666 26.472 1.00 92.38 204 ASP A O 1
ATOM 1571 N N . ALA A 1 205 ? -10.305 7.188 24.742 1.00 94.69 205 ALA A N 1
ATOM 1572 C CA . ALA A 1 205 ? -9.591 5.971 24.374 1.00 94.69 205 ALA A CA 1
ATOM 1573 C C . ALA A 1 205 ? -8.135 6.256 23.966 1.00 94.69 205 ALA A C 1
ATOM 1575 O O . ALA A 1 205 ? -7.239 5.493 24.333 1.00 94.69 205 ALA A O 1
ATOM 1576 N N . ILE A 1 206 ? -7.890 7.358 23.250 1.00 95.81 206 ILE A N 1
ATOM 1577 C CA . ILE A 1 206 ? -6.545 7.816 22.868 1.00 95.81 206 ILE A CA 1
ATOM 1578 C C . ILE A 1 206 ? -5.721 8.166 24.116 1.00 95.81 206 ILE A C 1
ATOM 1580 O O . ILE A 1 206 ? -4.576 7.725 24.245 1.00 95.81 206 ILE A O 1
ATOM 1584 N N . ASP A 1 207 ? -6.303 8.896 25.068 1.00 95.19 207 ASP A N 1
ATOM 1585 C CA . ASP A 1 207 ? -5.612 9.282 26.303 1.00 95.19 207 ASP A CA 1
ATOM 1586 C C . ASP A 1 207 ? -5.299 8.076 27.199 1.00 95.19 207 ASP A C 1
ATOM 1588 O O . ASP A 1 207 ? -4.217 7.991 27.788 1.00 95.19 207 ASP A O 1
ATOM 1592 N N . VAL A 1 208 ? -6.197 7.089 27.252 1.00 95.62 208 VAL A N 1
ATOM 1593 C CA . VAL A 1 208 ? -5.969 5.828 27.970 1.00 95.62 208 VAL A CA 1
ATOM 1594 C C . VAL A 1 208 ? -4.803 5.043 27.365 1.00 95.62 208 VAL A C 1
ATOM 1596 O O . VAL A 1 208 ? -3.933 4.576 28.107 1.00 95.62 208 VAL A O 1
ATOM 1599 N N . LEU A 1 209 ? -4.751 4.909 26.035 1.00 95.62 209 LEU A N 1
ATOM 1600 C CA . LEU A 1 209 ? -3.639 4.241 25.349 1.00 95.62 209 LEU A CA 1
ATOM 1601 C C . LEU A 1 209 ? -2.306 4.944 25.625 1.00 95.62 209 LEU A C 1
ATOM 1603 O O . LEU A 1 209 ? -1.305 4.279 25.911 1.00 95.62 209 LEU A O 1
ATOM 1607 N N . ASN A 1 210 ? -2.307 6.280 25.615 1.00 96.19 210 ASN A N 1
ATOM 1608 C CA . ASN A 1 210 ? -1.133 7.078 25.950 1.00 96.19 210 ASN A CA 1
ATOM 1609 C C . ASN A 1 210 ? -0.676 6.845 27.398 1.00 96.19 210 ASN A C 1
ATOM 1611 O O . ASN A 1 210 ? 0.490 6.544 27.646 1.00 96.19 210 ASN A O 1
ATOM 1615 N N . GLY A 1 211 ? -1.603 6.884 28.362 1.00 94.69 211 GLY A N 1
ATOM 1616 C CA . GLY A 1 211 ? -1.306 6.628 29.775 1.00 94.69 211 GLY A CA 1
ATOM 1617 C C . GLY A 1 211 ? -0.751 5.222 30.040 1.00 94.69 211 GLY A C 1
ATOM 1618 O O . GLY A 1 211 ? 0.011 5.017 30.987 1.00 94.69 211 GLY A O 1
ATOM 1619 N N 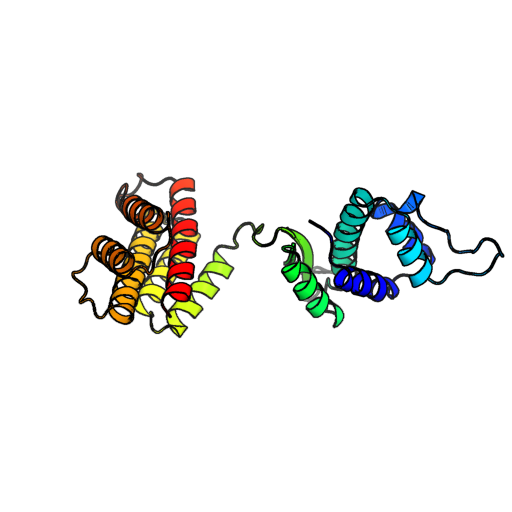. LYS A 1 212 ? -1.085 4.253 29.181 1.00 94.94 212 LYS A N 1
ATOM 1620 C CA . LYS A 1 212 ? -0.547 2.883 29.198 1.00 94.94 212 LYS A CA 1
ATOM 1621 C C . LYS A 1 212 ? 0.722 2.698 28.359 1.00 94.94 212 LYS A C 1
ATOM 1623 O O . LYS A 1 212 ? 1.238 1.586 28.315 1.00 94.94 212 LYS A O 1
ATOM 1628 N N . LYS A 1 213 ? 1.256 3.772 27.766 1.00 94.19 213 LYS A N 1
ATOM 1629 C CA . LYS A 1 213 ? 2.475 3.786 26.942 1.00 94.19 213 LYS A CA 1
ATOM 1630 C C . LYS A 1 213 ? 2.395 2.910 25.686 1.00 94.19 213 LYS A C 1
ATOM 1632 O O . LYS A 1 213 ? 3.406 2.376 25.242 1.00 94.19 213 LYS A O 1
ATOM 1637 N N . TYR A 1 214 ? 1.203 2.773 25.100 1.00 94.00 214 TYR A N 1
ATOM 1638 C CA . TYR A 1 214 ? 1.062 2.158 23.773 1.00 94.00 214 TYR A CA 1
ATOM 1639 C C . TYR A 1 214 ? 1.520 3.086 22.645 1.00 94.00 214 TYR A C 1
ATOM 1641 O O . TYR A 1 214 ? 1.870 2.598 21.569 1.00 94.00 214 TYR A O 1
ATOM 1649 N N . PHE A 1 215 ? 1.530 4.397 22.896 1.00 95.06 215 PHE A N 1
ATOM 1650 C CA . PHE A 1 215 ? 2.030 5.407 21.973 1.00 95.06 215 PHE A CA 1
ATOM 1651 C C . PHE A 1 215 ? 3.483 5.782 22.269 1.00 95.06 215 PHE A C 1
ATOM 1653 O O . PHE A 1 215 ? 3.876 5.933 23.427 1.00 95.06 215 PHE A O 1
ATOM 1660 N N . GLN A 1 216 ? 4.261 5.937 21.202 1.00 93.50 216 GLN A N 1
ATOM 1661 C CA . GLN A 1 216 ? 5.592 6.536 21.206 1.00 93.50 216 GLN A CA 1
ATOM 1662 C C . GLN A 1 216 ? 5.502 8.064 21.102 1.00 93.50 216 GLN A C 1
ATOM 1664 O O . GLN A 1 216 ? 4.430 8.635 20.866 1.00 93.50 216 GLN A O 1
ATOM 1669 N N . ASP A 1 217 ? 6.646 8.728 21.261 1.00 91.44 217 ASP A N 1
ATOM 1670 C CA . ASP A 1 217 ? 6.751 10.181 21.159 1.00 91.44 217 ASP A CA 1
ATOM 1671 C C . ASP A 1 217 ? 6.157 10.688 19.835 1.00 91.44 217 ASP A C 1
ATOM 1673 O O . ASP A 1 217 ? 6.512 10.242 18.746 1.00 91.44 217 ASP A O 1
ATOM 1677 N N . GLY A 1 218 ? 5.215 11.627 19.940 1.00 90.81 218 GLY A N 1
ATOM 1678 C CA . GLY A 1 218 ? 4.505 12.214 18.800 1.00 90.81 218 GLY A CA 1
ATOM 1679 C C . GLY A 1 218 ? 3.243 11.465 18.358 1.00 90.81 218 GLY A C 1
ATOM 1680 O O . GLY A 1 218 ? 2.316 12.117 17.873 1.00 90.81 218 GLY A O 1
ATOM 1681 N N . GLU A 1 219 ? 3.135 10.152 18.592 1.00 93.81 219 GLU A N 1
ATOM 1682 C CA . GLU A 1 219 ? 1.975 9.354 18.155 1.00 93.81 219 GLU A CA 1
ATOM 1683 C C . GLU A 1 219 ? 0.683 9.825 18.848 1.00 93.81 219 GLU A C 1
ATOM 1685 O O . GLU A 1 219 ? -0.331 10.039 18.187 1.00 93.81 219 GLU A O 1
ATOM 1690 N N . HIS A 1 220 ? 0.718 10.095 20.158 1.00 95.19 220 HIS A N 1
ATOM 1691 C CA . HIS A 1 220 ? -0.455 10.598 20.894 1.00 95.19 220 HIS A CA 1
ATOM 1692 C C . HIS A 1 220 ? -1.013 11.900 20.300 1.00 95.19 220 HIS A C 1
ATOM 1694 O O . HIS A 1 220 ? -2.210 11.999 20.026 1.00 95.19 220 HIS A O 1
ATOM 1700 N N . ASN A 1 221 ? -0.140 12.875 20.029 1.00 94.44 221 ASN A N 1
ATOM 1701 C CA . ASN A 1 221 ? -0.537 14.156 19.442 1.00 94.44 221 ASN A CA 1
ATOM 1702 C C . ASN A 1 221 ? -1.095 13.989 18.025 1.00 94.44 221 ASN A C 1
ATOM 1704 O O . ASN A 1 221 ? -2.054 14.672 17.663 1.00 94.44 221 ASN A O 1
ATOM 1708 N N . TYR A 1 222 ? -0.523 13.072 17.239 1.00 94.56 222 TYR A N 1
ATOM 1709 C CA . TYR A 1 222 ? -1.033 12.730 15.915 1.00 94.56 222 TYR A CA 1
ATOM 1710 C C . TYR A 1 222 ? -2.458 12.171 15.992 1.00 94.56 222 TYR A C 1
ATOM 1712 O O . TYR A 1 222 ? -3.356 12.716 15.351 1.00 94.56 222 TYR A O 1
ATOM 1720 N N . PHE A 1 223 ? -2.697 11.148 16.820 1.00 95.25 223 PHE A N 1
ATOM 1721 C CA . PHE A 1 223 ? -4.022 10.535 16.956 1.00 95.25 223 PHE A CA 1
ATOM 1722 C C . PHE A 1 223 ? -5.060 11.516 17.503 1.00 95.25 223 PHE A C 1
ATOM 1724 O O . PHE A 1 223 ? -6.184 11.557 17.004 1.00 95.25 223 PHE A O 1
ATOM 1731 N N . LEU A 1 224 ? -4.688 12.361 18.469 1.00 93.25 224 LEU A N 1
ATOM 1732 C CA . LEU A 1 224 ? -5.581 13.391 18.996 1.00 93.25 224 LEU A CA 1
ATOM 1733 C C . LEU A 1 224 ? -5.907 14.465 17.944 1.00 93.25 224 LEU A C 1
ATOM 1735 O O . LEU A 1 224 ? -7.045 14.929 17.857 1.00 93.25 224 LEU A O 1
ATOM 1739 N N . GLY A 1 225 ? -4.922 14.863 17.135 1.00 92.31 225 GLY A N 1
ATOM 1740 C CA . GLY A 1 225 ? -5.113 15.780 16.013 1.00 92.31 225 GLY A CA 1
ATOM 1741 C C . GLY A 1 225 ? -6.032 15.189 14.946 1.00 92.31 225 GLY A C 1
ATOM 1742 O O . GLY A 1 225 ? -7.005 15.828 14.552 1.00 92.31 225 GLY A O 1
ATOM 1743 N N . LEU A 1 226 ? -5.781 13.943 14.545 1.00 92.56 226 LEU A N 1
ATOM 1744 C CA . LEU A 1 226 ? -6.601 13.220 13.576 1.00 92.56 226 LEU A CA 1
ATOM 1745 C C . LEU A 1 226 ? -8.042 13.039 14.071 1.00 92.56 226 LEU A C 1
ATOM 1747 O O . LEU A 1 226 ? -8.982 13.271 13.314 1.00 92.56 226 LEU A O 1
ATOM 1751 N N . TRP A 1 227 ? -8.223 12.710 15.352 1.00 91.94 227 TRP A N 1
ATOM 1752 C CA . TRP A 1 227 ? -9.538 12.634 15.988 1.00 91.94 227 TRP A CA 1
ATOM 1753 C C . TRP A 1 227 ? -10.284 13.971 15.929 1.00 91.94 227 TRP A C 1
ATOM 1755 O O . TRP A 1 227 ? -11.461 14.017 15.584 1.00 91.94 227 TRP A O 1
ATOM 1765 N N . LYS A 1 228 ? -9.604 15.092 16.188 1.00 88.31 228 LYS A N 1
ATOM 1766 C CA . LYS A 1 228 ? -10.209 16.426 16.045 1.00 88.31 228 LYS A CA 1
ATOM 1767 C C . LYS A 1 228 ? -10.565 16.741 14.592 1.00 88.31 228 LYS A C 1
ATOM 1769 O O . LYS A 1 228 ? -11.632 17.295 14.344 1.00 88.31 228 LYS A O 1
ATOM 1774 N N . ILE A 1 229 ? -9.710 16.371 13.637 1.00 85.62 229 ILE A N 1
ATOM 1775 C CA . ILE A 1 229 ? -9.962 16.596 12.208 1.00 85.62 229 ILE A CA 1
ATOM 1776 C C . ILE A 1 229 ? -11.154 15.766 11.718 1.00 85.62 229 ILE A C 1
ATOM 1778 O O . ILE A 1 229 ? -11.969 16.290 10.962 1.00 85.62 229 ILE A O 1
ATOM 1782 N N . SER A 1 230 ? -11.329 14.529 12.201 1.00 83.44 230 SER A N 1
ATOM 1783 C CA . SER A 1 230 ? -12.502 13.703 11.867 1.00 83.44 230 SER A CA 1
ATOM 1784 C C . SER A 1 230 ? -13.823 14.288 12.390 1.00 83.44 230 SER A C 1
ATOM 1786 O O . SER A 1 230 ? -14.898 13.916 11.924 1.00 83.44 230 SER A O 1
ATOM 1788 N N . HIS A 1 231 ? -13.752 15.221 13.347 1.00 75.88 231 HIS A N 1
ATOM 1789 C CA . HIS A 1 231 ? -14.892 15.955 13.901 1.00 75.88 231 HIS A CA 1
ATOM 1790 C C . HIS A 1 231 ? -15.056 17.368 13.317 1.00 75.88 231 HIS A C 1
ATOM 1792 O O . HIS A 1 231 ? -16.072 18.014 13.579 1.00 75.88 231 HIS A O 1
ATOM 1798 N N . GLY A 1 232 ? -14.072 17.878 12.572 1.00 60.09 232 GLY A N 1
ATOM 1799 C CA . GLY A 1 232 ? -14.092 19.237 12.034 1.00 60.09 232 GLY A CA 1
ATOM 1800 C C . GLY A 1 232 ? -15.032 19.357 10.836 1.00 60.09 232 GLY A C 1
ATOM 1801 O O . GLY A 1 232 ? -14.937 18.537 9.931 1.00 60.09 232 GLY A O 1
ATOM 1802 N N . GLN A 1 233 ? -15.888 20.391 10.814 1.00 53.00 233 GLN A N 1
ATOM 1803 C CA . GLN A 1 233 ? -16.927 20.627 9.789 1.00 53.00 233 GLN A CA 1
ATOM 1804 C C . GLN A 1 233 ? -17.821 19.375 9.628 1.00 53.00 233 GLN A C 1
ATOM 1806 O O . GLN A 1 233 ? -17.494 18.464 8.874 1.00 53.00 233 GLN A O 1
ATOM 1811 N N . GLY A 1 234 ? -18.903 19.290 10.417 1.00 49.78 234 GLY A N 1
ATOM 1812 C CA . GLY A 1 234 ? -19.771 18.104 10.514 1.00 49.78 234 GLY A CA 1
ATOM 1813 C C . GLY A 1 234 ? -20.399 17.633 9.189 1.00 49.78 234 GLY A C 1
ATOM 1814 O O . GLY A 1 234 ? -20.135 18.186 8.131 1.00 49.78 234 GLY A O 1
ATOM 1815 N N . ALA A 1 235 ? -21.277 16.625 9.256 1.00 45.19 235 ALA A N 1
ATOM 1816 C CA . ALA A 1 235 ? -21.941 15.957 8.119 1.00 45.19 235 ALA A CA 1
ATOM 1817 C C . ALA A 1 235 ? -22.945 16.834 7.327 1.00 45.19 235 ALA A C 1
ATOM 1819 O O . ALA A 1 235 ? -23.970 16.350 6.849 1.00 45.19 235 ALA A O 1
ATOM 1820 N N . HIS A 1 236 ? -22.717 18.143 7.256 1.00 44.62 236 HIS A N 1
ATOM 1821 C CA . HIS A 1 236 ? -23.582 19.086 6.569 1.00 44.62 236 HIS A CA 1
ATOM 1822 C C . HIS A 1 236 ? -23.149 19.218 5.102 1.00 44.62 236 HIS A C 1
ATOM 1824 O O . HIS A 1 236 ? -21.985 19.546 4.857 1.00 44.62 236 HIS A O 1
ATOM 1830 N N . PRO A 1 237 ? -24.068 18.998 4.142 1.00 39.91 237 PRO A N 1
ATOM 1831 C CA . PRO A 1 237 ? -23.790 19.144 2.717 1.00 39.91 237 PRO A CA 1
ATOM 1832 C C . PRO A 1 237 ? -23.149 20.500 2.390 1.00 39.91 237 PRO A C 1
ATOM 1834 O O . PRO A 1 237 ? -23.698 21.542 2.756 1.00 39.91 237 PRO A O 1
ATOM 1837 N N . GLY A 1 238 ? -22.009 20.484 1.693 1.00 49.28 238 GLY A N 1
ATOM 1838 C CA . GLY A 1 238 ? -21.356 21.685 1.156 1.00 49.28 238 GLY A CA 1
ATOM 1839 C C . GLY A 1 238 ? -20.240 22.303 2.009 1.00 49.28 238 GLY A C 1
ATOM 1840 O O . GLY A 1 238 ? -19.805 23.411 1.697 1.00 49.28 238 GLY A O 1
ATOM 1841 N N . LEU A 1 239 ? -19.769 21.624 3.064 1.00 60.75 239 LEU A N 1
ATOM 1842 C CA . LEU A 1 239 ? -18.659 22.105 3.911 1.00 60.75 239 LEU A CA 1
ATOM 1843 C C . LEU A 1 239 ? -17.334 21.354 3.729 1.00 60.75 239 LEU A C 1
ATOM 1845 O O . LEU A 1 239 ? -16.309 21.844 4.191 1.00 60.75 239 LEU A O 1
ATOM 1849 N N . THR A 1 240 ? -17.343 20.182 3.092 1.00 71.38 240 THR A N 1
ATOM 1850 C CA . THR A 1 240 ? -16.133 19.394 2.811 1.00 71.38 240 THR A CA 1
ATOM 1851 C C . THR A 1 240 ? -15.791 19.509 1.331 1.00 71.38 240 THR A C 1
ATOM 1853 O O . THR A 1 240 ? -16.648 19.259 0.486 1.00 71.38 240 THR A O 1
ATOM 1856 N N . ASN A 1 241 ? -14.543 19.846 1.005 1.00 78.38 241 ASN A N 1
ATOM 1857 C CA . ASN A 1 241 ? -14.050 19.723 -0.370 1.00 78.38 241 ASN A CA 1
ATOM 1858 C C . ASN A 1 241 ? -13.417 18.341 -0.629 1.00 78.38 241 ASN A C 1
ATOM 1860 O O . ASN A 1 241 ? -13.085 17.605 0.299 1.00 78.38 241 ASN A O 1
ATOM 1864 N N . GLU A 1 242 ? -13.246 17.989 -1.901 1.00 72.81 242 GLU A N 1
ATOM 1865 C CA . GLU A 1 242 ? -12.698 16.693 -2.326 1.00 72.81 242 GLU A CA 1
ATOM 1866 C C . GLU A 1 242 ? -11.333 16.388 -1.696 1.00 72.81 242 GLU A C 1
ATOM 1868 O O . GLU A 1 242 ? -11.154 15.314 -1.128 1.00 72.81 242 GLU A O 1
ATOM 1873 N N . ALA A 1 243 ? -10.422 17.365 -1.670 1.00 77.12 243 ALA A N 1
ATOM 1874 C CA . ALA A 1 243 ? -9.095 17.197 -1.082 1.00 77.12 243 ALA A CA 1
ATOM 1875 C C . ALA A 1 243 ? -9.146 16.949 0.440 1.00 77.12 243 ALA A C 1
ATOM 1877 O O . ALA A 1 243 ? -8.359 16.173 0.980 1.00 77.12 243 ALA A O 1
ATOM 1878 N N . GLU A 1 244 ? -10.082 17.578 1.156 1.00 82.12 244 GLU A N 1
ATOM 1879 C CA . GLU A 1 244 ? -10.307 17.326 2.584 1.00 82.12 244 GLU A CA 1
ATOM 1880 C C . GLU A 1 244 ? -10.873 15.926 2.840 1.00 82.12 244 GLU A C 1
ATOM 1882 O O . GLU A 1 244 ? -10.468 15.268 3.803 1.00 82.12 244 GLU A O 1
ATOM 1887 N N . ALA A 1 245 ? -11.804 15.469 2.000 1.00 83.25 245 ALA A N 1
ATOM 1888 C CA . ALA A 1 245 ? -12.367 14.125 2.088 1.00 83.25 245 ALA A CA 1
ATOM 1889 C C . ALA A 1 245 ? -11.313 13.055 1.779 1.00 83.25 245 ALA A C 1
ATOM 1891 O O . ALA A 1 245 ? -11.194 12.081 2.519 1.00 83.25 245 ALA A O 1
ATOM 1892 N N . GLU A 1 246 ? -10.507 13.266 0.740 1.00 82.44 246 GLU A N 1
ATOM 1893 C CA . GLU A 1 246 ? -9.401 12.392 0.353 1.00 82.44 246 GLU A CA 1
ATOM 1894 C C . GLU A 1 246 ? -8.350 12.312 1.467 1.00 82.44 246 GLU A C 1
ATOM 1896 O O . GLU A 1 246 ? -7.996 11.220 1.920 1.00 82.44 246 GLU A O 1
ATOM 1901 N N . PHE A 1 247 ? -7.933 13.460 2.016 1.00 86.38 247 PHE A N 1
ATOM 1902 C CA . PHE A 1 247 ? -7.030 13.500 3.165 1.00 86.38 247 PHE A CA 1
ATOM 1903 C C . PHE A 1 247 ? -7.565 12.673 4.342 1.00 86.38 247 PHE A C 1
ATOM 1905 O O . PHE A 1 247 ? -6.839 11.846 4.901 1.00 86.38 247 PHE A O 1
ATOM 1912 N N . ARG A 1 248 ? -8.834 12.872 4.722 1.00 88.56 248 ARG A N 1
ATOM 1913 C CA . ARG A 1 248 ? -9.462 12.134 5.831 1.00 88.56 248 ARG A CA 1
ATOM 1914 C C . ARG A 1 248 ? -9.528 10.645 5.538 1.00 88.56 248 ARG A C 1
ATOM 1916 O O . ARG A 1 248 ? -9.212 9.857 6.428 1.00 88.56 248 ARG A O 1
ATOM 1923 N N . PHE A 1 249 ? -9.893 10.267 4.316 1.00 87.75 249 PHE A N 1
ATOM 1924 C CA . PHE A 1 249 ? -9.965 8.875 3.897 1.00 87.75 249 PHE A CA 1
ATOM 1925 C C . PHE A 1 249 ? -8.624 8.171 4.091 1.00 87.75 249 PHE A C 1
ATOM 1927 O O . PHE A 1 249 ? -8.553 7.166 4.805 1.00 87.75 249 PHE A O 1
ATOM 1934 N N . HIS A 1 250 ? -7.544 8.725 3.541 1.00 86.62 250 HIS A N 1
ATOM 1935 C CA . HIS A 1 250 ? -6.221 8.112 3.650 1.00 86.62 250 HIS A CA 1
ATOM 1936 C C . HIS A 1 250 ? -5.680 8.136 5.080 1.00 86.62 250 HIS A C 1
ATOM 1938 O O . HIS A 1 250 ? -5.200 7.113 5.571 1.00 86.62 250 HIS A O 1
ATOM 1944 N N . ALA A 1 251 ? -5.786 9.271 5.776 1.00 90.31 251 ALA A N 1
ATOM 1945 C CA . ALA A 1 251 ? -5.251 9.409 7.126 1.00 90.31 251 ALA A CA 1
ATOM 1946 C C . ALA A 1 251 ? -5.951 8.471 8.121 1.00 90.31 251 ALA A C 1
ATOM 1948 O O . ALA A 1 251 ? -5.287 7.820 8.927 1.00 90.31 251 ALA A O 1
ATOM 1949 N N . ILE A 1 252 ? -7.281 8.350 8.045 1.00 92.56 252 ILE A N 1
ATOM 1950 C CA . ILE A 1 252 ? -8.049 7.459 8.923 1.00 92.56 252 ILE A CA 1
ATOM 1951 C C . ILE A 1 252 ? -7.805 5.989 8.563 1.00 92.56 252 ILE A C 1
ATOM 1953 O O . ILE A 1 252 ? -7.611 5.180 9.469 1.00 92.56 252 ILE A O 1
ATOM 1957 N N . THR A 1 253 ? -7.735 5.645 7.272 1.00 91.25 253 THR A N 1
ATOM 1958 C CA . THR A 1 253 ? -7.380 4.286 6.817 1.00 91.25 253 THR A CA 1
ATOM 1959 C C . THR A 1 253 ? -6.035 3.850 7.405 1.00 91.25 253 THR A C 1
ATOM 1961 O O . THR A 1 253 ? -5.943 2.808 8.058 1.00 91.25 253 THR A O 1
ATOM 1964 N N . ALA A 1 254 ? -4.999 4.682 7.257 1.00 89.62 254 ALA A N 1
ATOM 1965 C CA . ALA A 1 254 ? -3.667 4.401 7.789 1.00 89.62 254 ALA A CA 1
ATOM 1966 C C . ALA A 1 254 ? -3.657 4.306 9.325 1.00 89.62 254 ALA A C 1
ATOM 1968 O O . ALA A 1 254 ? -3.022 3.417 9.895 1.00 89.62 254 ALA A O 1
ATOM 1969 N N . ALA A 1 255 ? -4.393 5.189 10.004 1.00 93.38 255 ALA A N 1
ATOM 1970 C CA . ALA A 1 255 ? -4.505 5.194 11.457 1.00 93.38 255 ALA A CA 1
ATOM 1971 C C . ALA A 1 255 ? -5.161 3.916 12.003 1.00 93.38 255 ALA A C 1
ATOM 1973 O O . ALA A 1 255 ? -4.647 3.325 12.952 1.00 93.38 255 ALA A O 1
ATOM 1974 N N . ILE A 1 256 ? -6.262 3.461 11.397 1.00 94.75 256 ILE A N 1
ATOM 1975 C CA . ILE A 1 256 ? -6.935 2.212 11.779 1.00 94.75 256 ILE A CA 1
ATOM 1976 C C . ILE A 1 256 ? -5.995 1.023 11.558 1.00 94.75 256 ILE A C 1
ATOM 1978 O O . ILE A 1 256 ? -5.811 0.216 12.470 1.00 94.75 256 ILE A O 1
ATOM 1982 N N . TYR A 1 257 ? -5.355 0.942 10.387 1.00 91.50 257 TYR A N 1
ATOM 1983 C CA . TYR A 1 257 ? -4.385 -0.111 10.081 1.00 91.50 257 TYR A CA 1
ATOM 1984 C C . TYR A 1 257 ? -3.273 -0.184 11.136 1.00 91.50 257 TYR A C 1
ATOM 1986 O O . TYR A 1 257 ? -2.971 -1.259 11.660 1.00 91.50 257 TYR A O 1
ATOM 1994 N N . PHE A 1 258 ? -2.691 0.966 11.485 1.00 91.50 258 PHE A N 1
ATOM 1995 C CA . PHE A 1 258 ? -1.658 1.065 12.510 1.00 91.50 258 PHE A CA 1
ATOM 1996 C C . PHE A 1 258 ? -2.158 0.599 13.883 1.00 91.50 258 PHE A C 1
ATOM 1998 O O . PHE A 1 258 ? -1.472 -0.173 14.553 1.00 91.50 258 PHE A O 1
ATOM 2005 N N . LEU A 1 259 ? -3.346 1.047 14.307 1.00 94.38 259 LEU A N 1
ATOM 2006 C CA . LEU A 1 259 ? -3.905 0.702 15.616 1.00 94.38 259 LEU A CA 1
ATOM 2007 C C . LEU A 1 259 ? -4.130 -0.801 15.760 1.00 94.38 259 LEU A C 1
ATOM 2009 O O . LEU A 1 259 ? -3.810 -1.349 16.813 1.00 94.38 259 LEU A O 1
ATOM 2013 N N . VAL A 1 260 ? -4.635 -1.465 14.715 1.00 92.31 260 VAL A N 1
ATOM 2014 C CA . VAL A 1 260 ? -4.803 -2.925 14.717 1.00 92.31 260 VAL A CA 1
ATOM 2015 C C . VAL A 1 260 ? -3.451 -3.595 14.951 1.00 92.31 260 VAL A C 1
ATOM 2017 O O . VAL A 1 260 ? -3.289 -4.281 15.951 1.00 92.31 260 VAL A O 1
ATOM 2020 N N . HIS A 1 261 ? -2.440 -3.301 14.132 1.00 86.94 261 HIS A N 1
ATOM 2021 C CA . HIS A 1 261 ? -1.111 -3.915 14.267 1.00 86.94 261 HIS A CA 1
ATOM 2022 C C . HIS A 1 261 ? -0.406 -3.608 15.593 1.00 86.94 261 HIS A C 1
ATOM 2024 O O . HIS A 1 261 ? 0.420 -4.392 16.052 1.00 86.94 261 HIS A O 1
ATOM 2030 N N . ARG A 1 262 ? -0.684 -2.453 16.207 1.00 89.00 262 ARG A N 1
ATOM 2031 C CA . ARG A 1 262 ? -0.079 -2.067 17.487 1.00 89.00 262 ARG A CA 1
ATOM 2032 C C . ARG A 1 262 ? -0.738 -2.760 18.682 1.00 89.00 262 ARG A C 1
ATOM 2034 O O . ARG A 1 262 ? -0.071 -2.944 19.699 1.00 89.00 262 ARG A O 1
ATOM 2041 N N . LEU A 1 263 ? -2.032 -3.072 18.600 1.00 92.19 263 LEU A N 1
ATOM 2042 C CA . LEU A 1 263 ? -2.854 -3.460 19.756 1.00 92.19 263 LEU A CA 1
ATOM 2043 C C . LEU A 1 263 ? -3.383 -4.899 19.705 1.00 92.19 263 LEU A C 1
ATOM 2045 O O . LEU A 1 263 ? -4.060 -5.316 20.648 1.00 92.19 263 LEU A O 1
ATOM 2049 N N . THR A 1 264 ? -3.096 -5.649 18.643 1.00 84.19 264 THR A N 1
ATOM 2050 C CA . THR A 1 264 ? -3.470 -7.065 18.492 1.00 84.19 264 THR A CA 1
ATOM 2051 C C . THR A 1 264 ? -2.280 -7.905 18.086 1.00 84.19 264 THR A C 1
ATOM 2053 O O . THR A 1 264 ? -2.163 -9.025 18.623 1.00 84.19 264 THR A O 1
#

Radius of gyration: 25.1 Å; chains: 1; bounding box: 65×40×63 Å

Secondary structure (DSSP, 8-state):
-PPPHHHHHHHHHHGGGS-HHHHHHHHHHHT-GGG---SB-TTSPBPPHHHHHHHHHHHS-HHHHHHHHHHHHHHHHHHHSSSS--THHHHHHHHHHHTTEEEEEEEEEE-SSTTSPPEEEEEEEEEETT-S---HHHHHHHHHHHHHHTT-HHHHHHHHHHHHHHHTT-HHHHHHHHHHHHHHHHHHHHHHHH-PPP-S-HHHHHHHHHHTT-SPTTHHHHHHHHHHHHHSS-S-TTS--HHHHHHHHHHHHHHHHHHHHHH-

pLDDT: mean 86.14, std 11.65, range [39.91, 96.19]